Protein AF-A0A503D8H3-F1 (afdb_monomer)

Radius of gyration: 23.03 Å; Cα contacts (8 Å, |Δi|>4): 266; chains: 1; bounding box: 59×58×87 Å

Structure (mmCIF, N/CA/C/O backbone):
data_AF-A0A503D8H3-F1
#
_entry.id   AF-A0A503D8H3-F1
#
loop_
_atom_site.group_PDB
_atom_site.id
_atom_site.type_symbol
_atom_site.label_atom_id
_atom_site.label_alt_id
_atom_site.label_comp_id
_atom_site.label_asym_id
_atom_site.label_entity_id
_atom_site.label_seq_id
_atom_site.pdbx_PDB_ins_code
_atom_site.Cartn_x
_atom_site.Cartn_y
_atom_site.Cartn_z
_atom_site.occupancy
_atom_site.B_iso_or_equiv
_atom_site.auth_seq_id
_atom_site.auth_comp_id
_atom_site.auth_asym_id
_atom_site.auth_atom_id
_atom_site.pdbx_PDB_model_num
ATOM 1 N N . MET A 1 1 ? 38.811 -20.917 -62.966 1.00 45.62 1 MET A N 1
ATOM 2 C CA . MET A 1 1 ? 39.427 -22.238 -62.711 1.00 45.62 1 MET A CA 1
ATOM 3 C C . MET A 1 1 ? 39.862 -22.269 -61.256 1.00 45.62 1 MET A C 1
ATOM 5 O O . MET A 1 1 ? 40.482 -21.302 -60.839 1.00 45.62 1 MET A O 1
ATOM 9 N N . GLY A 1 2 ? 39.497 -23.309 -60.499 1.00 43.66 2 GLY A N 1
ATOM 10 C CA . GLY A 1 2 ? 39.845 -23.454 -59.078 1.00 43.66 2 GLY A CA 1
ATOM 11 C C . GLY A 1 2 ? 38.640 -23.761 -58.189 1.00 43.66 2 GLY A C 1
ATOM 12 O O . GLY A 1 2 ? 38.141 -22.892 -57.489 1.00 43.66 2 GLY A O 1
ATOM 13 N N . THR A 1 3 ? 38.158 -24.997 -58.281 1.00 43.16 3 THR A N 1
ATOM 14 C CA . THR A 1 3 ? 37.140 -25.643 -57.443 1.00 43.16 3 THR A CA 1
ATOM 15 C C . THR A 1 3 ? 37.747 -26.198 -56.150 1.00 43.16 3 THR A C 1
ATOM 17 O O . THR A 1 3 ? 38.821 -26.792 -56.200 1.00 43.16 3 THR A O 1
ATOM 20 N N . GLY A 1 4 ? 37.014 -26.117 -55.038 1.00 34.56 4 GLY A N 1
ATOM 21 C CA . GLY A 1 4 ? 37.260 -26.882 -53.806 1.00 34.56 4 GLY A CA 1
ATOM 22 C C . GLY A 1 4 ? 36.636 -26.171 -52.600 1.00 34.56 4 GLY A C 1
ATOM 23 O O . GLY A 1 4 ? 36.782 -24.966 -52.474 1.00 34.56 4 GLY A O 1
ATOM 24 N N . GLY A 1 5 ? 35.894 -26.799 -51.695 1.00 34.62 5 GLY A N 1
ATOM 25 C CA . GLY A 1 5 ? 35.494 -28.191 -51.557 1.00 34.62 5 GLY A CA 1
ATOM 26 C C . GLY A 1 5 ? 34.378 -28.274 -50.510 1.00 34.62 5 GLY A C 1
ATOM 27 O O . GLY A 1 5 ? 34.278 -27.435 -49.617 1.00 34.62 5 GLY A O 1
ATOM 28 N N . PHE A 1 6 ? 33.516 -29.270 -50.679 1.00 43.06 6 PHE A N 1
ATOM 29 C CA . PHE A 1 6 ? 32.414 -29.615 -49.789 1.00 43.06 6 PHE A CA 1
ATOM 30 C C . PHE A 1 6 ? 32.919 -30.213 -48.468 1.00 43.06 6 PHE A C 1
ATOM 32 O O . PHE A 1 6 ? 33.891 -30.964 -48.460 1.00 43.06 6 PHE A O 1
ATOM 39 N N . GLY A 1 7 ? 32.190 -29.962 -47.379 1.00 33.75 7 GLY A N 1
ATOM 40 C CA . GLY A 1 7 ? 32.317 -30.678 -46.110 1.00 33.75 7 GLY A CA 1
ATOM 41 C C . GLY A 1 7 ? 30.977 -30.673 -45.380 1.00 33.75 7 GLY A C 1
ATOM 42 O O . GLY A 1 7 ? 30.558 -29.642 -44.865 1.00 33.75 7 GLY A O 1
ATOM 43 N N . GLY A 1 8 ? 30.278 -31.809 -45.422 1.00 39.53 8 GLY A N 1
ATOM 44 C CA . GLY A 1 8 ? 28.971 -32.018 -44.805 1.00 39.53 8 GLY A CA 1
ATOM 45 C C . GLY A 1 8 ? 29.033 -32.310 -43.305 1.00 39.53 8 GLY A C 1
ATOM 46 O O . GLY A 1 8 ? 30.083 -32.617 -42.748 1.00 39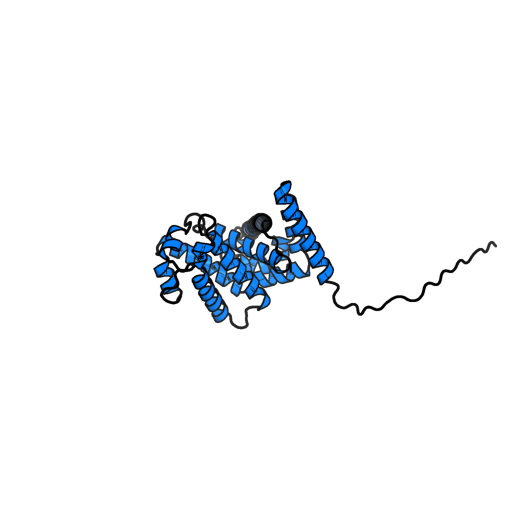.53 8 GLY A O 1
ATOM 47 N N . GLY A 1 9 ? 27.862 -32.253 -42.675 1.00 30.30 9 GLY A N 1
ATOM 48 C CA . GLY A 1 9 ? 27.654 -32.609 -41.276 1.00 30.30 9 GLY A CA 1
ATOM 49 C C . GLY A 1 9 ? 26.169 -32.622 -40.941 1.00 30.30 9 GLY A C 1
ATOM 50 O O . GLY A 1 9 ? 25.635 -31.659 -40.405 1.00 30.30 9 GLY A O 1
ATOM 51 N N . SER A 1 10 ? 25.498 -33.708 -41.314 1.00 39.94 10 SER A N 1
ATOM 52 C CA . SER A 1 10 ? 24.135 -34.055 -40.917 1.00 39.94 10 SER A CA 1
ATOM 53 C C . SER A 1 10 ? 24.072 -34.403 -39.427 1.00 39.94 10 SER A C 1
ATOM 55 O O . SER A 1 10 ? 24.725 -35.349 -38.991 1.00 39.94 10 SER A O 1
ATOM 57 N N . GLY A 1 11 ? 23.233 -33.689 -38.677 1.00 29.31 11 GLY A N 1
ATOM 58 C CA . GLY A 1 11 ? 22.804 -34.044 -37.326 1.00 29.31 11 GLY A CA 1
ATOM 59 C C . GLY A 1 11 ? 21.302 -33.814 -37.211 1.00 29.31 11 GLY A C 1
ATOM 60 O O . GLY A 1 11 ? 20.860 -32.704 -36.937 1.00 29.31 11 GLY A O 1
ATOM 61 N N . SER A 1 12 ? 20.533 -34.859 -37.505 1.00 37.16 12 SER A N 1
ATOM 62 C CA . SER A 1 12 ? 19.089 -34.933 -37.287 1.00 37.16 12 SER A CA 1
ATOM 63 C C . SER A 1 12 ? 18.817 -35.697 -35.991 1.00 37.16 12 SER A C 1
ATOM 65 O O . SER A 1 12 ? 19.572 -36.609 -35.656 1.00 37.16 12 SER A O 1
ATOM 67 N N . LEU A 1 13 ? 17.682 -35.360 -35.371 1.00 35.81 13 LEU A N 1
ATOM 68 C CA . LEU A 1 13 ? 16.984 -35.998 -34.246 1.00 35.81 13 LEU A CA 1
ATOM 69 C C . LEU A 1 13 ? 17.351 -35.505 -32.839 1.00 35.81 13 LEU A C 1
ATOM 71 O O . LEU A 1 13 ? 18.387 -35.841 -32.274 1.00 35.81 13 LEU A O 1
ATOM 75 N N . GLY A 1 14 ? 16.393 -34.799 -32.229 1.00 29.12 14 GLY A N 1
ATOM 76 C CA . GLY A 1 14 ? 16.328 -34.621 -30.781 1.00 29.12 14 GLY A CA 1
ATOM 77 C C . GLY A 1 14 ? 15.253 -33.633 -30.326 1.00 29.12 14 GLY A C 1
ATOM 78 O O . GLY A 1 14 ? 15.524 -32.444 -30.270 1.00 29.12 14 GLY A O 1
ATOM 79 N N . GLY A 1 15 ? 14.077 -34.152 -29.946 1.00 30.53 15 GLY A N 1
ATOM 80 C CA . G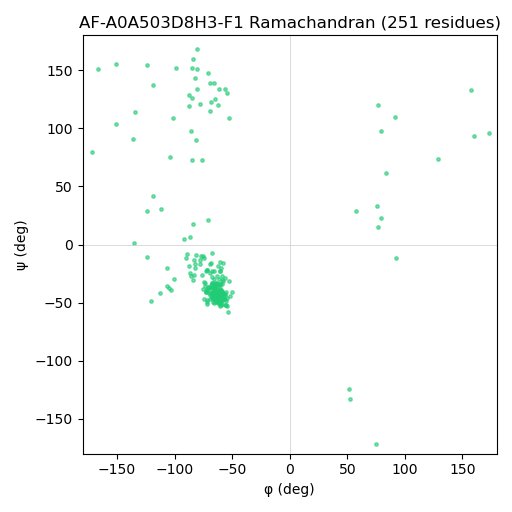LY A 1 15 ? 13.101 -33.501 -29.051 1.00 30.53 15 GLY A CA 1
ATOM 81 C C . GLY A 1 15 ? 12.260 -32.394 -29.699 1.00 30.53 15 GLY A C 1
ATOM 82 O O . GLY A 1 15 ? 12.779 -31.422 -30.218 1.00 30.53 15 GLY A O 1
ATOM 83 N N . GLY A 1 16 ? 10.933 -32.469 -29.751 1.00 34.25 16 GLY A N 1
ATOM 84 C CA . GLY A 1 16 ? 10.071 -32.745 -28.608 1.00 34.25 16 GLY A CA 1
ATOM 85 C C . GLY A 1 16 ? 9.908 -31.458 -27.802 1.00 34.25 16 GLY A C 1
ATOM 86 O O . GLY A 1 16 ? 10.775 -31.119 -27.008 1.00 34.25 16 GLY A O 1
ATOM 87 N N . GLY A 1 17 ? 8.810 -30.735 -28.018 1.00 30.50 17 GLY A N 1
ATOM 88 C CA . GLY A 1 17 ? 8.489 -29.566 -27.208 1.00 30.50 17 GLY A CA 1
ATOM 89 C C . GLY A 1 17 ? 7.506 -28.633 -27.887 1.00 30.50 17 GLY A C 1
ATOM 90 O O . GLY A 1 17 ? 7.897 -27.743 -28.634 1.00 30.50 17 GLY A O 1
ATOM 91 N N . ALA A 1 18 ? 6.222 -28.829 -27.597 1.00 38.06 18 ALA A N 1
ATOM 92 C CA . ALA A 1 18 ? 5.204 -27.813 -27.794 1.00 38.06 18 ALA A CA 1
ATOM 93 C C . ALA A 1 18 ? 5.649 -26.521 -27.084 1.00 38.06 18 ALA A C 1
ATOM 95 O O . ALA A 1 18 ? 5.699 -26.462 -25.858 1.00 38.06 18 ALA A O 1
ATOM 96 N N . GLY A 1 19 ? 6.015 -25.500 -27.856 1.00 31.25 19 GLY A N 1
ATOM 97 C CA . GLY A 1 19 ? 6.379 -24.179 -27.354 1.00 31.25 19 GLY A CA 1
ATOM 98 C C . GLY A 1 19 ? 5.142 -23.387 -26.950 1.00 31.25 19 GLY A C 1
ATOM 99 O O . GLY A 1 19 ? 4.753 -22.448 -27.634 1.00 31.25 19 GLY A O 1
ATOM 100 N N . SER A 1 20 ? 4.533 -23.776 -25.836 1.00 42.78 20 SER A N 1
ATOM 101 C CA . SER A 1 20 ? 3.688 -22.912 -25.017 1.00 42.78 20 SER A CA 1
ATOM 102 C C . SER A 1 20 ? 4.346 -22.820 -23.637 1.00 42.78 20 SER A C 1
ATOM 104 O O . SER A 1 20 ? 4.825 -23.828 -23.129 1.00 42.78 20 SER A O 1
ATOM 106 N N . ALA A 1 21 ? 4.385 -21.617 -23.055 1.00 39.41 21 ALA A N 1
ATOM 107 C CA . ALA A 1 21 ? 4.960 -21.270 -21.742 1.00 39.41 21 ALA A CA 1
ATOM 108 C C . ALA A 1 21 ? 6.485 -20.990 -21.661 1.00 39.41 21 ALA A C 1
ATOM 110 O O . ALA A 1 21 ? 7.218 -21.607 -20.895 1.00 39.41 21 ALA A O 1
ATOM 111 N N . GLY A 1 22 ? 6.966 -19.957 -22.368 1.00 33.47 22 GLY A N 1
ATOM 112 C CA . GLY A 1 22 ? 8.306 -19.371 -22.153 1.00 33.47 22 GLY A CA 1
ATOM 113 C C . GLY A 1 22 ? 8.378 -18.230 -21.119 1.00 33.47 22 GLY A C 1
ATOM 114 O O . GLY A 1 22 ? 9.469 -17.801 -20.759 1.00 33.47 22 GLY A O 1
ATOM 115 N N . SER A 1 23 ? 7.243 -17.727 -20.619 1.00 45.12 23 SER A N 1
ATOM 116 C CA . SER A 1 23 ? 7.215 -16.530 -19.754 1.00 45.12 23 SER A CA 1
ATOM 117 C C . SER A 1 23 ? 7.507 -16.809 -18.274 1.00 45.12 23 SER A C 1
ATOM 119 O O . SER A 1 23 ? 7.973 -15.919 -17.568 1.00 45.12 23 SER A O 1
ATOM 121 N N . GLY A 1 24 ? 7.236 -18.023 -17.783 1.00 45.53 24 GLY A N 1
ATOM 122 C CA . GLY A 1 24 ? 7.437 -18.357 -16.367 1.00 45.53 24 GLY A CA 1
ATOM 123 C C . GLY A 1 24 ? 8.914 -18.509 -15.995 1.00 45.53 24 GLY A C 1
ATOM 124 O O . GLY A 1 24 ? 9.327 -18.133 -14.903 1.00 45.53 24 GLY A O 1
ATOM 125 N N . GLY A 1 25 ? 9.736 -19.003 -16.927 1.00 54.47 25 GLY A N 1
ATOM 126 C CA . GLY A 1 25 ? 11.158 -19.256 -16.686 1.00 54.47 25 GLY A CA 1
ATOM 127 C C . GLY A 1 25 ? 12.002 -17.988 -16.543 1.00 54.47 25 GLY A C 1
ATOM 128 O O . GLY A 1 25 ? 12.921 -17.969 -15.727 1.00 54.47 25 GLY A O 1
ATOM 129 N N . SER A 1 26 ? 11.707 -16.921 -17.296 1.00 64.31 26 SER A N 1
ATOM 130 C CA . SER A 1 26 ? 12.439 -15.651 -17.165 1.00 64.31 26 SER A CA 1
ATOM 131 C C . SER A 1 26 ? 12.066 -14.919 -15.877 1.00 64.31 26 SER A C 1
ATOM 133 O O . SER A 1 26 ? 12.947 -14.423 -15.181 1.00 64.31 26 SER A O 1
ATOM 135 N N . LEU A 1 27 ? 10.778 -14.929 -15.525 1.00 65.00 27 LEU A N 1
ATOM 136 C CA . LEU A 1 27 ? 10.249 -14.277 -14.332 1.00 65.00 27 LEU A CA 1
ATOM 137 C C . LEU A 1 27 ? 10.757 -14.940 -13.048 1.00 65.00 27 LEU A C 1
ATOM 139 O O . LEU A 1 27 ? 11.308 -14.270 -12.178 1.00 65.00 27 LEU A O 1
ATOM 143 N N . LEU A 1 28 ? 10.656 -16.270 -12.960 1.00 68.06 28 LEU A N 1
ATOM 144 C CA . LEU A 1 28 ? 11.160 -17.028 -11.813 1.00 68.06 28 LEU A CA 1
ATOM 145 C C . LEU A 1 28 ? 12.674 -16.874 -11.640 1.00 68.06 28 LEU A C 1
ATOM 147 O O . LEU A 1 28 ? 13.153 -16.814 -10.508 1.00 68.06 28 LEU A O 1
ATOM 151 N N . ARG A 1 29 ? 13.437 -16.759 -12.736 1.00 70.19 29 ARG A N 1
ATOM 152 C CA . ARG A 1 29 ? 14.879 -16.474 -12.670 1.00 70.19 29 ARG A CA 1
ATOM 153 C C . ARG A 1 29 ? 15.157 -15.072 -12.141 1.00 70.19 29 ARG A C 1
ATOM 155 O O . ARG A 1 29 ? 16.000 -14.934 -11.262 1.00 70.19 29 ARG A O 1
ATOM 162 N N . ALA A 1 30 ? 14.447 -14.058 -12.631 1.00 70.75 30 ALA A N 1
ATOM 163 C CA . ALA A 1 30 ? 14.634 -12.682 -12.181 1.00 70.75 30 ALA A CA 1
ATOM 164 C C . ALA A 1 30 ? 14.253 -12.506 -10.698 1.00 70.75 30 ALA A C 1
ATOM 166 O O . ALA A 1 30 ? 14.961 -11.849 -9.940 1.00 70.75 30 ALA A O 1
ATOM 167 N N . ILE A 1 31 ? 13.191 -13.181 -10.258 1.00 72.19 31 ILE A N 1
ATOM 168 C CA . ILE A 1 31 ? 12.759 -13.220 -8.857 1.00 72.19 31 ILE A CA 1
ATOM 169 C C . ILE A 1 31 ? 13.763 -13.973 -7.973 1.00 72.19 31 ILE A C 1
ATOM 171 O O . ILE A 1 31 ? 14.115 -13.492 -6.897 1.00 72.19 31 ILE A O 1
ATOM 175 N N . THR A 1 32 ? 14.260 -15.132 -8.417 1.00 75.56 32 THR A N 1
ATOM 176 C CA . THR A 1 32 ? 15.313 -15.868 -7.691 1.00 75.56 32 THR A CA 1
ATOM 177 C C . THR A 1 32 ? 16.559 -14.999 -7.529 1.00 75.56 32 THR A C 1
ATOM 179 O O . THR A 1 32 ? 17.104 -14.890 -6.435 1.00 75.56 32 THR A O 1
ATOM 182 N N . TYR A 1 33 ? 16.948 -14.293 -8.588 1.00 79.25 33 TYR A N 1
ATOM 183 C CA . TYR A 1 33 ? 18.073 -13.367 -8.557 1.00 79.25 33 TYR A CA 1
ATOM 184 C C . TYR A 1 33 ? 17.845 -12.184 -7.599 1.00 79.25 33 TYR A C 1
ATOM 186 O O . TYR A 1 33 ? 18.746 -11.840 -6.834 1.00 79.25 33 TYR A O 1
ATOM 194 N N . LEU A 1 34 ? 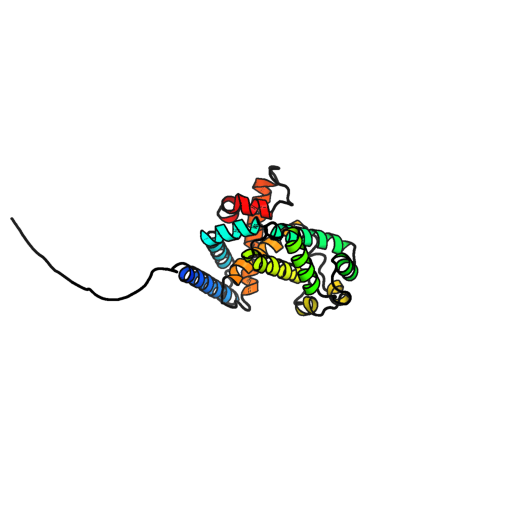16.639 -11.602 -7.554 1.00 76.94 34 LEU A N 1
ATOM 195 C CA . LEU A 1 34 ? 16.296 -10.595 -6.544 1.00 76.94 34 LEU A CA 1
ATOM 196 C C . LEU A 1 34 ? 16.413 -11.131 -5.120 1.00 76.94 34 LEU A C 1
ATOM 198 O O . LEU A 1 34 ? 16.916 -10.425 -4.249 1.00 76.94 34 LEU A O 1
ATOM 202 N N . ARG A 1 35 ? 15.940 -12.357 -4.871 1.00 76.81 35 ARG A N 1
ATOM 203 C CA . ARG A 1 35 ? 16.053 -13.000 -3.558 1.00 76.81 35 ARG A CA 1
ATOM 204 C C . ARG A 1 35 ? 17.511 -13.154 -3.162 1.00 76.81 35 ARG A C 1
ATOM 206 O O . ARG A 1 35 ? 17.859 -12.844 -2.027 1.00 76.81 35 ARG A O 1
ATOM 213 N N . ASP A 1 36 ? 18.355 -13.594 -4.086 1.00 78.94 36 ASP A N 1
ATOM 214 C CA . ASP A 1 36 ? 19.783 -13.746 -3.831 1.00 78.94 36 ASP A CA 1
ATOM 215 C C . ASP A 1 36 ? 20.426 -12.391 -3.523 1.00 78.94 36 ASP A C 1
ATOM 217 O O . ASP A 1 36 ? 21.147 -12.275 -2.534 1.00 78.94 36 ASP A O 1
ATOM 221 N N . ILE A 1 37 ? 20.093 -11.333 -4.274 1.00 77.81 37 ILE A N 1
ATOM 222 C CA . ILE A 1 37 ? 20.536 -9.965 -3.961 1.00 77.81 37 ILE A CA 1
ATOM 223 C C . ILE A 1 37 ? 20.048 -9.531 -2.579 1.00 77.81 37 ILE A C 1
ATOM 225 O O . ILE A 1 37 ? 20.836 -9.033 -1.781 1.00 77.81 37 ILE A O 1
ATOM 229 N N . ALA A 1 38 ? 18.771 -9.729 -2.265 1.00 76.81 38 ALA A N 1
ATOM 230 C CA . ALA A 1 38 ? 18.187 -9.310 -0.998 1.00 76.81 38 ALA A CA 1
ATOM 231 C C . ALA A 1 38 ? 18.741 -10.102 0.203 1.00 76.81 38 ALA A C 1
ATOM 233 O O . ALA A 1 38 ? 18.819 -9.569 1.310 1.00 76.81 38 ALA A O 1
ATOM 234 N N . ARG A 1 39 ? 19.178 -11.349 -0.002 1.00 75.62 39 ARG A N 1
ATOM 235 C CA . ARG A 1 39 ? 19.909 -12.143 0.997 1.00 75.62 39 ARG A CA 1
ATOM 236 C C . ARG A 1 39 ? 21.342 -11.664 1.153 1.00 75.62 39 ARG A C 1
ATOM 238 O O . ARG A 1 39 ? 21.769 -11.406 2.273 1.00 75.62 39 ARG A O 1
ATOM 245 N N . MET A 1 40 ? 22.055 -11.451 0.048 1.00 68.75 40 MET A N 1
ATOM 246 C CA . MET A 1 40 ? 23.399 -10.866 0.076 1.00 68.75 40 MET A CA 1
ATOM 247 C C . MET A 1 40 ? 23.396 -9.489 0.747 1.00 68.75 40 MET A C 1
ATOM 249 O O . MET A 1 40 ? 24.339 -9.146 1.444 1.00 68.75 40 MET A O 1
ATOM 253 N N . LEU A 1 41 ? 22.308 -8.726 0.638 1.00 70.75 41 LEU A N 1
ATOM 254 C CA . LEU A 1 41 ? 22.166 -7.436 1.308 1.00 70.75 41 LEU A CA 1
ATOM 255 C C . LEU A 1 41 ? 22.168 -7.498 2.825 1.00 70.75 41 LEU A C 1
ATOM 257 O O . LEU A 1 41 ? 22.668 -6.573 3.462 1.00 70.75 41 LEU A O 1
ATOM 261 N N . THR A 1 42 ? 21.626 -8.574 3.392 1.00 67.06 42 THR A N 1
ATOM 262 C CA . THR A 1 42 ? 21.695 -8.801 4.839 1.00 67.06 42 THR A CA 1
ATOM 263 C C . THR A 1 42 ? 23.119 -9.109 5.312 1.00 67.06 42 THR A C 1
ATOM 265 O O . THR A 1 42 ? 23.388 -8.977 6.501 1.00 67.06 42 THR A O 1
ATOM 268 N N . ALA A 1 43 ? 24.029 -9.450 4.388 1.00 60.47 43 ALA A N 1
ATOM 269 C CA . ALA A 1 43 ? 25.436 -9.727 4.659 1.00 60.47 43 ALA A CA 1
ATOM 270 C C . ALA A 1 43 ? 26.393 -8.571 4.274 1.00 60.47 43 ALA A C 1
ATOM 272 O O . ALA A 1 43 ? 27.304 -8.302 5.046 1.00 60.47 43 ALA A O 1
ATOM 273 N N . ASP A 1 44 ? 26.175 -7.868 3.145 1.00 57.34 44 ASP A N 1
ATOM 274 C CA . ASP A 1 44 ? 27.169 -6.960 2.517 1.00 57.34 44 ASP A CA 1
ATOM 275 C C . ASP A 1 44 ? 26.647 -5.574 2.027 1.00 57.34 44 ASP A C 1
ATOM 277 O O . ASP A 1 44 ? 27.419 -4.763 1.522 1.00 57.34 44 ASP A O 1
ATOM 281 N N . GLY A 1 45 ? 25.363 -5.221 2.200 1.00 61.03 45 GLY A N 1
ATOM 282 C CA . GLY A 1 45 ? 24.945 -3.799 2.258 1.00 61.03 45 GLY A CA 1
ATOM 283 C C . GLY A 1 45 ? 24.841 -2.909 0.988 1.00 61.03 45 GLY A C 1
ATOM 284 O O . GLY A 1 45 ? 25.003 -1.700 1.113 1.00 61.03 45 GLY A O 1
ATOM 285 N N . ASP A 1 46 ? 24.485 -3.396 -0.208 1.00 77.75 46 ASP A N 1
ATOM 286 C CA . ASP A 1 46 ? 24.188 -2.558 -1.410 1.00 77.75 46 ASP A CA 1
ATOM 287 C C . ASP A 1 46 ? 22.679 -2.383 -1.778 1.00 77.75 46 ASP A C 1
ATOM 289 O O . ASP A 1 46 ? 22.148 -2.986 -2.722 1.00 77.75 46 ASP A O 1
ATOM 293 N N . GLN A 1 47 ? 21.946 -1.552 -1.026 1.00 84.62 47 GLN A N 1
ATOM 294 C CA . GLN A 1 47 ? 20.509 -1.280 -1.258 1.00 84.62 47 GLN A CA 1
ATOM 295 C C . GLN A 1 47 ? 20.216 -0.606 -2.615 1.00 84.62 47 GLN A C 1
ATOM 297 O O . GLN A 1 47 ? 19.133 -0.772 -3.190 1.00 84.62 47 GLN A O 1
ATOM 302 N N . ALA A 1 48 ? 21.185 0.133 -3.162 1.00 85.75 48 ALA A N 1
ATOM 303 C CA . ALA A 1 48 ? 21.040 0.814 -4.444 1.00 85.75 48 ALA A CA 1
ATOM 304 C C . ALA A 1 48 ? 20.959 -0.186 -5.605 1.00 85.75 48 ALA A C 1
ATOM 306 O O . ALA A 1 48 ? 20.195 0.020 -6.553 1.00 85.75 48 ALA A O 1
ATOM 307 N N . ARG A 1 49 ? 21.707 -1.296 -5.537 1.00 86.50 49 ARG A N 1
ATOM 308 C CA . ARG A 1 49 ? 21.575 -2.393 -6.503 1.00 86.50 49 ARG A CA 1
ATOM 309 C C . ARG A 1 49 ? 20.183 -3.015 -6.468 1.00 86.50 49 ARG A C 1
ATOM 311 O O . ARG A 1 49 ? 19.551 -3.067 -7.517 1.00 86.50 49 ARG A O 1
ATOM 318 N N . LEU A 1 50 ? 19.668 -3.401 -5.299 1.00 86.75 50 LEU A N 1
ATOM 319 C CA . LEU A 1 50 ? 18.319 -3.982 -5.198 1.00 86.75 50 LEU A CA 1
ATOM 320 C C . LEU A 1 50 ? 17.239 -3.036 -5.739 1.00 86.75 50 LEU A C 1
ATOM 322 O O . LEU A 1 50 ? 16.362 -3.457 -6.488 1.00 86.75 50 LEU A O 1
ATOM 326 N N . THR A 1 51 ? 17.347 -1.743 -5.433 1.00 88.62 51 THR A N 1
ATOM 327 C CA . THR A 1 51 ? 16.427 -0.717 -5.946 1.00 88.62 51 THR A CA 1
ATOM 328 C C . THR A 1 51 ? 16.457 -0.621 -7.476 1.00 88.62 51 THR A C 1
ATOM 330 O O . THR A 1 51 ? 15.410 -0.483 -8.113 1.00 88.62 51 THR A O 1
ATOM 333 N N . ARG A 1 52 ? 17.641 -0.708 -8.101 1.00 88.94 52 ARG A N 1
ATOM 334 C CA . ARG A 1 52 ? 17.774 -0.718 -9.570 1.00 88.94 52 ARG A CA 1
ATOM 335 C C . ARG A 1 52 ? 17.141 -1.959 -10.196 1.00 88.94 52 ARG A C 1
ATOM 337 O O . ARG A 1 52 ? 16.462 -1.834 -11.209 1.00 88.94 52 ARG A O 1
ATOM 344 N N . GLU A 1 53 ? 17.324 -3.118 -9.579 1.00 88.06 53 GLU A N 1
ATOM 345 C CA . GLU A 1 53 ? 16.808 -4.394 -10.086 1.00 88.06 53 GLU A CA 1
ATOM 346 C C . GLU A 1 53 ? 15.279 -4.475 -9.966 1.00 88.06 53 GLU A C 1
ATOM 348 O O . GLU A 1 53 ? 14.599 -4.842 -10.923 1.00 88.06 53 GLU A O 1
ATOM 353 N N . ILE A 1 54 ? 14.704 -4.020 -8.845 1.00 88.69 54 ILE A N 1
ATOM 354 C CA . ILE A 1 54 ? 13.243 -3.905 -8.706 1.00 88.69 54 ILE A CA 1
ATOM 355 C C . ILE A 1 54 ? 12.678 -2.920 -9.741 1.00 88.69 54 ILE A C 1
ATOM 357 O O . ILE A 1 54 ? 11.676 -3.219 -10.388 1.00 88.69 54 ILE A O 1
ATOM 361 N N . ASN A 1 55 ? 13.329 -1.773 -9.966 1.00 87.81 55 ASN A N 1
ATOM 362 C CA . ASN A 1 55 ? 12.920 -0.848 -11.028 1.00 87.81 55 ASN A CA 1
ATOM 363 C C . ASN A 1 55 ? 12.974 -1.484 -12.423 1.00 87.81 55 ASN A C 1
ATOM 365 O O . ASN A 1 55 ? 12.098 -1.214 -13.242 1.00 87.81 55 ASN A O 1
ATOM 369 N N . ALA A 1 56 ? 13.986 -2.307 -12.712 1.00 86.50 56 ALA A N 1
ATOM 370 C CA . ALA A 1 56 ? 14.092 -3.007 -13.988 1.00 86.50 56 ALA A CA 1
ATOM 371 C C . ALA A 1 56 ? 12.925 -3.986 -14.182 1.00 86.50 56 ALA A C 1
ATOM 373 O O . ALA A 1 56 ? 12.288 -3.964 -15.235 1.00 86.50 56 ALA A O 1
ATOM 374 N N . LEU A 1 57 ? 12.570 -4.749 -13.144 1.00 85.81 57 LEU A N 1
ATOM 375 C CA . LEU A 1 57 ? 11.401 -5.630 -13.167 1.00 85.81 57 LEU A CA 1
ATOM 376 C C . LEU A 1 57 ? 10.099 -4.876 -13.428 1.00 85.81 57 LEU A C 1
ATOM 378 O O . LEU A 1 57 ? 9.299 -5.309 -14.254 1.00 85.81 57 LEU A O 1
ATOM 382 N N . LEU A 1 58 ? 9.882 -3.735 -12.766 1.00 87.62 58 LEU A N 1
ATOM 383 C CA . LEU A 1 58 ? 8.686 -2.900 -12.967 1.00 87.62 58 LEU A CA 1
ATOM 384 C C . LEU A 1 58 ? 8.536 -2.400 -14.414 1.00 87.62 58 LEU A C 1
ATOM 386 O O . LEU A 1 58 ? 7.436 -2.043 -14.833 1.00 87.62 58 LEU A O 1
ATOM 390 N N . ARG A 1 59 ? 9.620 -2.393 -15.197 1.00 87.50 59 ARG A N 1
ATOM 391 C CA . ARG A 1 59 ? 9.633 -1.973 -16.607 1.00 87.50 59 ARG A CA 1
ATOM 392 C C . ARG A 1 59 ? 9.373 -3.121 -17.581 1.00 87.50 59 ARG A C 1
ATOM 394 O O . ARG A 1 59 ? 9.146 -2.860 -18.763 1.00 87.50 59 ARG A O 1
ATOM 401 N N . GLU A 1 60 ? 9.394 -4.374 -17.128 1.00 86.19 60 GLU A N 1
ATOM 402 C CA . GLU A 1 60 ? 9.094 -5.525 -17.979 1.00 86.19 60 GLU A CA 1
ATOM 403 C C . GLU A 1 60 ? 7.664 -5.435 -18.512 1.00 86.19 60 GLU A C 1
ATOM 405 O O . GLU A 1 60 ? 6.729 -5.177 -17.762 1.00 86.19 60 GLU A O 1
ATOM 410 N N . ARG A 1 61 ? 7.469 -5.670 -19.815 1.00 80.06 61 ARG A N 1
ATOM 411 C CA . ARG A 1 61 ? 6.198 -5.390 -20.509 1.00 80.06 61 ARG A CA 1
ATOM 412 C C . ARG A 1 61 ? 4.968 -5.996 -19.821 1.00 80.06 61 ARG A C 1
ATOM 414 O O . ARG A 1 61 ? 3.952 -5.317 -19.705 1.00 80.06 61 ARG A O 1
ATOM 421 N N . GLY A 1 62 ? 5.057 -7.255 -19.385 1.00 81.06 62 GLY A N 1
ATOM 422 C CA . GLY A 1 62 ? 3.962 -7.935 -18.686 1.00 81.06 62 GLY A CA 1
ATOM 423 C C . GLY A 1 62 ? 3.664 -7.303 -17.326 1.00 81.06 62 GLY A C 1
ATOM 424 O O . GLY A 1 62 ? 2.513 -6.981 -17.036 1.00 81.06 62 GLY A O 1
ATOM 425 N N . ARG A 1 63 ? 4.710 -7.038 -16.535 1.00 85.44 63 ARG A N 1
ATOM 426 C CA . ARG A 1 63 ? 4.586 -6.431 -15.206 1.00 85.44 63 ARG A CA 1
ATOM 427 C C . ARG A 1 63 ? 4.118 -4.982 -15.278 1.00 85.44 63 ARG A C 1
ATOM 429 O O . ARG A 1 63 ? 3.250 -4.590 -14.512 1.00 85.44 63 ARG A O 1
ATOM 436 N N . ALA A 1 64 ? 4.636 -4.201 -16.219 1.00 88.56 64 ALA A N 1
ATOM 437 C CA . ALA A 1 64 ? 4.225 -2.820 -16.430 1.00 88.56 64 ALA A CA 1
ATOM 438 C C . ALA A 1 64 ? 2.729 -2.724 -16.766 1.00 88.56 64 ALA A C 1
ATOM 440 O O . ALA A 1 64 ? 2.041 -1.863 -16.228 1.00 88.56 64 ALA A O 1
ATOM 441 N N . GLY A 1 65 ? 2.215 -3.628 -17.612 1.00 89.50 65 GLY A N 1
ATOM 442 C CA . GLY A 1 65 ? 0.784 -3.709 -17.917 1.00 89.50 65 GLY A CA 1
ATOM 443 C C . GLY A 1 65 ? -0.060 -4.081 -16.696 1.00 89.50 65 GLY A C 1
ATOM 444 O O . GLY A 1 65 ? -1.048 -3.409 -16.417 1.00 89.50 65 GLY A O 1
ATOM 445 N N . PHE A 1 66 ? 0.364 -5.099 -15.940 1.00 89.62 66 PHE A N 1
ATOM 446 C CA . PHE A 1 66 ? -0.303 -5.511 -14.702 1.00 89.62 66 PHE A CA 1
ATOM 447 C C . PHE A 1 66 ? -0.336 -4.386 -13.661 1.00 89.62 66 PHE A C 1
ATOM 449 O O . PHE A 1 66 ? -1.400 -4.025 -13.178 1.00 89.62 66 PHE A O 1
ATOM 456 N N . MET A 1 67 ? 0.811 -3.776 -13.361 1.00 92.38 67 MET A N 1
ATOM 457 C CA . MET A 1 67 ? 0.907 -2.701 -12.372 1.00 92.38 67 MET A CA 1
ATOM 458 C C . MET A 1 67 ? 0.122 -1.455 -12.797 1.00 92.38 67 MET A C 1
ATOM 460 O O . MET A 1 67 ? -0.481 -0.799 -11.953 1.00 92.38 67 MET A O 1
ATOM 464 N N . ALA A 1 68 ? 0.109 -1.122 -14.094 1.00 93.31 68 ALA A N 1
ATOM 465 C CA . ALA A 1 68 ? -0.717 -0.034 -14.607 1.00 93.31 68 ALA A CA 1
ATOM 466 C C . ALA A 1 68 ? -2.213 -0.313 -14.398 1.00 93.31 68 ALA A C 1
ATOM 468 O O . ALA A 1 68 ? -2.919 0.578 -13.932 1.00 93.31 68 ALA A O 1
ATOM 469 N N . GLY A 1 69 ? -2.667 -1.539 -14.686 1.00 92.81 69 GLY A N 1
ATOM 470 C CA . GLY A 1 69 ? -4.041 -1.978 -14.426 1.00 92.81 69 GLY A CA 1
ATOM 471 C C . GLY A 1 69 ? -4.390 -1.945 -12.939 1.00 92.81 69 GLY A C 1
ATOM 472 O O . GLY A 1 69 ? -5.399 -1.359 -12.568 1.00 92.81 69 GLY A O 1
ATOM 473 N N . LEU A 1 70 ? -3.509 -2.465 -12.083 1.00 93.88 70 LEU A N 1
ATOM 474 C CA . LEU A 1 70 ? -3.686 -2.476 -10.631 1.00 93.88 70 LEU A CA 1
ATOM 475 C C . LEU A 1 70 ? -3.838 -1.062 -10.061 1.00 93.88 70 LEU A C 1
ATOM 477 O O . LEU A 1 70 ? -4.705 -0.820 -9.230 1.00 93.88 70 LEU A O 1
ATOM 481 N N . PHE A 1 71 ? -3.031 -0.102 -10.519 1.00 94.62 71 PHE A N 1
ATOM 482 C CA . PHE A 1 71 ? -3.143 1.286 -10.065 1.00 94.62 71 PHE A CA 1
ATOM 483 C C . PHE A 1 71 ? -4.373 2.024 -10.609 1.00 94.62 71 PHE A C 1
ATOM 485 O O . PHE A 1 71 ? -4.797 3.007 -10.006 1.00 94.62 71 PHE A O 1
ATOM 492 N N . GLN A 1 72 ? -4.935 1.582 -11.736 1.00 92.94 72 GLN A N 1
ATOM 493 C CA . GLN A 1 72 ? -6.210 2.092 -12.251 1.00 92.94 72 GLN A CA 1
ATOM 494 C C . GLN A 1 72 ? -7.421 1.426 -11.603 1.00 92.94 72 GLN A C 1
ATOM 496 O O . GLN A 1 72 ? -8.532 1.924 -11.774 1.00 92.94 72 GLN A O 1
ATOM 501 N N . ASP A 1 73 ? -7.220 0.322 -10.885 1.00 93.50 73 ASP A N 1
ATOM 502 C CA . ASP A 1 73 ? -8.309 -0.417 -10.274 1.00 93.50 73 ASP A CA 1
ATOM 503 C C . ASP A 1 73 ? -8.987 0.442 -9.190 1.00 93.50 73 ASP A C 1
ATOM 505 O O . ASP A 1 73 ? -8.308 0.948 -8.277 1.00 93.50 73 ASP A O 1
ATOM 509 N N . PRO A 1 74 ? -10.316 0.637 -9.264 1.00 93.19 74 PRO A N 1
ATOM 510 C CA . PRO A 1 74 ? -11.038 1.418 -8.269 1.00 93.19 74 PRO A CA 1
ATOM 511 C C . PRO A 1 74 ? -10.891 0.840 -6.853 1.00 93.19 74 PRO A C 1
ATOM 513 O O . PRO A 1 74 ? -10.869 1.607 -5.890 1.00 93.19 74 PRO A O 1
ATOM 516 N N . PHE A 1 75 ? -10.669 -0.471 -6.712 1.00 94.88 75 PHE A N 1
ATOM 517 C CA . PHE A 1 75 ? -10.409 -1.121 -5.428 1.00 94.88 75 PHE A CA 1
ATOM 518 C C . PHE A 1 75 ? -9.165 -0.561 -4.724 1.00 94.88 75 PHE A C 1
ATOM 520 O O . PHE A 1 75 ? -9.202 -0.262 -3.527 1.00 94.88 75 PHE A O 1
ATOM 527 N N . ALA A 1 76 ? -8.067 -0.355 -5.461 1.00 94.88 76 ALA A N 1
ATOM 528 C CA . ALA A 1 76 ? -6.833 0.196 -4.902 1.00 94.88 76 ALA A CA 1
ATOM 529 C C . ALA A 1 76 ? -7.000 1.649 -4.452 1.00 94.88 76 ALA A C 1
ATOM 531 O O . ALA A 1 76 ? -6.486 2.037 -3.401 1.00 94.88 76 ALA A O 1
ATOM 532 N N . THR A 1 77 ? -7.749 2.437 -5.223 1.00 94.25 77 THR A N 1
ATOM 533 C CA . THR A 1 77 ? -8.036 3.837 -4.888 1.00 94.25 77 THR A CA 1
ATOM 534 C C . THR A 1 77 ? -8.912 3.929 -3.639 1.00 94.25 77 THR A C 1
ATOM 536 O O . THR A 1 77 ? -8.551 4.631 -2.699 1.00 94.25 77 THR A O 1
ATOM 539 N N . THR A 1 78 ? -9.982 3.136 -3.553 1.00 95.62 78 THR A N 1
ATOM 540 C CA . THR A 1 78 ? -10.856 3.102 -2.371 1.00 95.62 78 THR A CA 1
ATOM 541 C C . THR A 1 78 ? -10.120 2.673 -1.108 1.00 95.62 78 THR A C 1
ATOM 543 O O . THR A 1 78 ? -10.317 3.269 -0.050 1.00 95.62 78 THR A O 1
ATOM 546 N N . LEU A 1 79 ? -9.245 1.666 -1.181 1.00 96.31 79 LEU A N 1
ATOM 547 C CA . LEU A 1 79 ? -8.462 1.259 -0.014 1.00 96.31 79 LEU A CA 1
ATOM 548 C C . LEU A 1 79 ? -7.453 2.331 0.418 1.00 96.31 79 LEU A C 1
ATOM 550 O O . LEU A 1 79 ? -7.276 2.544 1.618 1.00 96.31 79 LEU A O 1
ATOM 554 N N . LEU A 1 80 ? -6.840 3.056 -0.521 1.00 96.12 80 LEU A N 1
ATOM 555 C CA . LEU A 1 80 ? -6.007 4.215 -0.190 1.00 96.12 80 LEU A CA 1
ATOM 556 C C . LEU A 1 80 ? -6.819 5.318 0.503 1.00 96.12 80 LEU A C 1
ATOM 558 O O . LEU A 1 80 ? -6.382 5.850 1.526 1.00 96.12 80 LEU A O 1
ATOM 562 N N . ASP A 1 81 ? -7.996 5.648 -0.022 1.00 94.88 81 ASP A N 1
ATOM 563 C CA . ASP A 1 81 ? -8.863 6.669 0.566 1.00 94.88 81 ASP A CA 1
ATOM 564 C C . ASP A 1 81 ? -9.297 6.277 1.982 1.00 94.88 81 ASP A C 1
ATOM 566 O O . ASP A 1 81 ? -9.200 7.092 2.900 1.00 94.88 81 ASP A O 1
ATOM 570 N N . ARG A 1 82 ? -9.623 4.999 2.207 1.00 95.31 82 ARG A N 1
ATOM 571 C CA . ARG A 1 82 ? -9.924 4.457 3.540 1.00 95.31 82 ARG A CA 1
ATOM 572 C C . ARG A 1 82 ? -8.756 4.591 4.515 1.00 95.31 82 ARG A C 1
ATOM 574 O O . ARG A 1 82 ? -8.98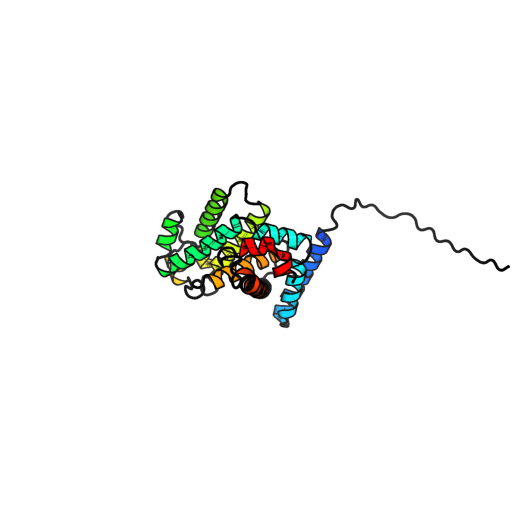8 4.906 5.678 1.00 95.31 82 ARG A O 1
ATOM 581 N N . LEU A 1 83 ? -7.503 4.421 4.077 1.00 94.88 83 LEU A N 1
ATOM 582 C CA . LEU A 1 83 ? -6.334 4.682 4.936 1.00 94.88 83 LEU A CA 1
ATOM 583 C C . LEU A 1 83 ? -6.231 6.161 5.325 1.00 94.88 83 LEU A C 1
ATOM 585 O O . LEU A 1 83 ? -5.924 6.486 6.473 1.00 94.88 83 LEU A O 1
ATOM 589 N N . ILE A 1 84 ? -6.492 7.065 4.380 1.00 94.50 84 ILE A N 1
ATOM 590 C CA . ILE A 1 84 ? -6.453 8.513 4.622 1.00 94.50 84 ILE A CA 1
ATOM 591 C C . ILE A 1 84 ? -7.591 8.932 5.564 1.00 94.50 84 ILE A C 1
ATOM 593 O O . ILE A 1 84 ? -7.382 9.743 6.468 1.00 94.50 84 ILE A O 1
ATOM 597 N N . GLU A 1 85 ? -8.788 8.381 5.387 1.00 94.00 85 GLU A N 1
ATOM 598 C CA . GLU A 1 85 ? -9.928 8.600 6.278 1.00 94.00 85 GLU A CA 1
ATOM 599 C C . GLU A 1 85 ? -9.671 8.043 7.675 1.00 94.00 85 GLU A C 1
ATOM 601 O O . GLU A 1 85 ? -9.878 8.751 8.665 1.00 94.00 85 GLU A O 1
ATOM 606 N N . LEU A 1 86 ? -9.137 6.823 7.762 1.00 93.56 86 LEU A N 1
ATOM 607 C CA . LEU A 1 86 ? -8.741 6.208 9.021 1.00 93.56 86 LEU A CA 1
ATOM 608 C C . LEU A 1 86 ? -7.726 7.077 9.762 1.00 93.56 86 LEU A C 1
ATOM 610 O O . LEU A 1 86 ? -7.853 7.275 10.968 1.00 93.56 86 LEU A O 1
ATOM 614 N N . SER A 1 87 ? -6.746 7.636 9.050 1.00 92.25 87 SER A N 1
ATOM 615 C CA . SER A 1 87 ? -5.742 8.520 9.644 1.00 92.25 87 SER A CA 1
ATOM 616 C C . SER A 1 87 ? -6.382 9.731 10.305 1.00 92.25 87 SER A C 1
ATOM 618 O O . SER A 1 87 ? -6.056 10.043 11.450 1.00 92.25 87 SER A O 1
ATOM 620 N N . ARG A 1 88 ? -7.359 10.359 9.641 1.00 92.12 88 ARG A N 1
ATOM 621 C CA . ARG A 1 88 ? -8.125 11.473 10.216 1.00 92.12 88 ARG A CA 1
ATOM 622 C C . ARG A 1 88 ? -8.935 11.028 11.431 1.00 92.12 88 ARG A C 1
ATOM 624 O O . ARG A 1 88 ? -8.931 11.725 12.445 1.00 92.12 88 ARG A O 1
ATOM 631 N N . ALA A 1 89 ? -9.598 9.875 11.354 1.00 92.12 89 ALA A N 1
ATOM 632 C CA . ALA A 1 89 ? -10.385 9.340 12.460 1.00 92.12 89 ALA A CA 1
ATOM 633 C C . ALA A 1 89 ? -9.510 9.066 13.695 1.00 92.12 89 ALA A C 1
ATOM 635 O O . ALA A 1 89 ? -9.865 9.485 14.794 1.00 92.12 89 ALA A O 1
ATOM 636 N N . MET A 1 90 ? -8.327 8.475 13.513 1.00 90.00 90 MET A N 1
ATOM 637 C CA . MET A 1 90 ? -7.375 8.168 14.590 1.00 90.00 90 MET A CA 1
ATOM 638 C C . MET A 1 90 ? -6.845 9.405 15.336 1.00 90.00 90 MET A C 1
ATOM 640 O O . MET A 1 90 ? -6.356 9.273 16.460 1.00 90.00 90 MET A O 1
ATOM 644 N N . GLN A 1 91 ? -6.957 10.610 14.764 1.00 87.19 91 GLN A N 1
ATOM 645 C CA . GLN A 1 91 ? -6.584 11.846 15.466 1.00 87.19 91 GLN A CA 1
ATOM 646 C C . GLN A 1 91 ? -7.628 12.288 16.500 1.00 87.19 91 GLN A C 1
ATOM 648 O O . GLN A 1 91 ? -7.276 12.955 17.471 1.00 87.19 91 GLN A O 1
ATOM 653 N N . GLY A 1 92 ? -8.900 11.923 16.314 1.00 86.44 92 GLY A N 1
ATOM 654 C CA . GLY A 1 92 ? -10.009 12.402 17.149 1.00 86.44 92 GLY A CA 1
ATOM 655 C C . GLY A 1 92 ? -10.848 11.309 17.807 1.00 86.44 92 GLY A C 1
ATOM 656 O O . GLY A 1 92 ? -11.665 11.612 18.672 1.00 86.44 92 GLY A O 1
ATOM 657 N N . GLN A 1 93 ? -10.667 10.050 17.412 1.00 90.31 93 GLN A N 1
ATOM 658 C CA . GLN A 1 93 ? -11.485 8.927 17.854 1.00 90.31 93 GLN A CA 1
ATOM 659 C C . GLN A 1 93 ? -10.636 7.823 18.481 1.00 90.31 93 GLN A C 1
ATOM 661 O O . GLN A 1 93 ? -9.451 7.662 18.188 1.00 90.31 93 GLN A O 1
ATOM 666 N N . ARG A 1 94 ? -11.275 7.044 19.355 1.00 91.12 94 ARG A N 1
ATOM 667 C CA . ARG A 1 94 ? -10.703 5.811 19.901 1.00 91.12 94 ARG A CA 1
ATOM 668 C C . ARG A 1 94 ? -10.866 4.677 18.898 1.00 91.12 94 ARG A C 1
ATOM 670 O O . ARG A 1 94 ? -11.858 4.646 18.169 1.00 91.12 94 ARG A O 1
ATOM 677 N N . TRP A 1 95 ? -9.952 3.709 18.929 1.00 91.94 95 TRP A N 1
ATOM 678 C CA . TRP A 1 95 ? -9.981 2.556 18.022 1.00 91.94 95 TRP A CA 1
ATOM 679 C C . TRP A 1 95 ? -11.310 1.787 18.080 1.00 91.94 95 TRP A C 1
ATOM 681 O O . TRP A 1 95 ? -11.878 1.465 17.043 1.00 91.94 95 TRP A O 1
ATOM 691 N N . SER A 1 96 ? -11.886 1.590 19.270 1.00 91.69 96 SER A N 1
ATOM 692 C CA . SER A 1 96 ? -13.203 0.951 19.411 1.00 91.69 96 SER A CA 1
ATOM 693 C C . SER A 1 96 ? -14.324 1.695 18.673 1.00 91.69 96 SER A C 1
ATOM 695 O O . SER A 1 96 ? -15.152 1.061 18.029 1.00 91.69 96 SER A O 1
ATOM 697 N N . GLY A 1 97 ? -14.327 3.032 18.705 1.00 92.44 97 GLY A N 1
ATOM 698 C CA . GLY A 1 97 ? -15.317 3.839 17.984 1.00 92.44 97 GLY A CA 1
ATOM 699 C C . GLY A 1 97 ? -15.165 3.745 16.463 1.00 92.44 97 GLY A C 1
ATOM 700 O O . GLY A 1 97 ? -16.162 3.748 15.744 1.00 92.44 97 GLY A O 1
ATOM 701 N N . ILE A 1 98 ? -13.928 3.601 15.981 1.00 92.94 98 ILE A N 1
ATOM 702 C CA . ILE A 1 98 ? -13.625 3.378 14.561 1.00 92.94 98 ILE A CA 1
ATOM 703 C C . ILE A 1 98 ? -14.127 2.005 14.112 1.00 92.94 98 ILE A C 1
ATOM 705 O O . ILE A 1 98 ? -14.756 1.899 13.059 1.00 92.94 98 ILE A O 1
ATOM 709 N N . LEU A 1 99 ? -13.886 0.963 14.911 1.00 93.31 99 LEU A N 1
ATOM 710 C CA . LEU A 1 99 ? -14.370 -0.392 14.638 1.00 93.31 99 LEU A CA 1
ATOM 711 C C . LEU A 1 99 ? -15.901 -0.443 14.560 1.00 93.31 99 LEU A C 1
ATOM 713 O O . LEU A 1 99 ? -16.441 -1.000 13.603 1.00 93.31 99 LEU A O 1
ATOM 717 N N . ASP A 1 100 ? -16.584 0.198 15.512 1.00 91.62 100 ASP A N 1
ATOM 718 C CA . ASP A 1 100 ? -18.047 0.275 15.549 1.00 91.62 100 ASP A CA 1
ATOM 719 C C . ASP A 1 100 ? -18.612 0.973 14.298 1.00 91.62 100 ASP A C 1
ATOM 721 O O . ASP A 1 100 ? -19.538 0.462 13.667 1.00 91.62 100 ASP A O 1
ATOM 725 N N . GLN A 1 101 ? -18.036 2.114 13.894 1.00 92.19 101 GLN A N 1
ATOM 726 C CA . GLN A 1 101 ? -18.454 2.848 12.688 1.00 92.19 101 GLN A CA 1
ATOM 727 C C . GLN A 1 101 ? -18.179 2.075 11.400 1.00 92.19 101 GLN A C 1
ATOM 729 O O . GLN A 1 101 ? -18.948 2.159 10.445 1.00 92.19 101 GLN A O 1
ATOM 734 N N . SER A 1 102 ? -17.090 1.309 11.382 1.00 90.81 102 SER A N 1
ATOM 735 C CA . SER A 1 102 ? -16.698 0.514 10.220 1.00 90.81 102 SER A CA 1
ATOM 736 C C . SER A 1 102 ? -17.541 -0.753 10.075 1.00 90.81 102 SER A C 1
ATOM 738 O O . SER A 1 102 ? -17.466 -1.402 9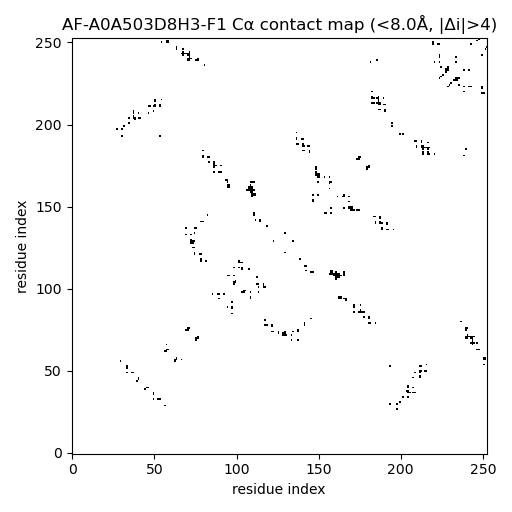.038 1.00 90.81 102 SER A O 1
ATOM 740 N N . GLY A 1 103 ? -18.359 -1.108 11.073 1.00 90.88 103 GLY A N 1
ATOM 741 C CA . GLY A 1 103 ? -19.185 -2.316 11.057 1.00 90.88 103 GLY A CA 1
ATOM 742 C C . GLY A 1 103 ? -18.417 -3.592 11.406 1.00 90.88 103 GLY A C 1
ATOM 743 O O . GLY A 1 103 ? -18.843 -4.683 11.026 1.00 90.88 103 GLY A O 1
ATOM 744 N N . VAL A 1 104 ? -17.290 -3.476 12.116 1.00 91.38 104 VAL A N 1
ATOM 745 C CA . VAL A 1 104 ? -16.566 -4.638 12.644 1.00 91.38 104 VAL A CA 1
ATOM 746 C C . VAL A 1 104 ? -17.391 -5.286 13.757 1.00 91.38 104 VAL A C 1
ATOM 748 O O . VAL A 1 104 ? -18.002 -4.605 14.581 1.00 91.38 104 VAL A O 1
ATOM 751 N N . ALA A 1 105 ? -17.435 -6.621 13.778 1.00 85.69 105 ALA A N 1
ATOM 752 C CA . ALA A 1 105 ? -18.196 -7.365 14.775 1.00 85.69 105 ALA A CA 1
ATOM 753 C C . ALA A 1 105 ? -17.766 -6.994 16.205 1.00 85.69 105 ALA A C 1
ATOM 755 O O . ALA A 1 105 ? -16.574 -6.967 16.527 1.00 85.69 105 ALA A O 1
ATOM 756 N N . LYS A 1 106 ? -18.752 -6.751 17.081 1.00 79.56 106 LYS A N 1
ATOM 757 C CA . LYS A 1 106 ? -18.506 -6.384 18.481 1.00 79.56 106 LYS A CA 1
ATOM 758 C C . LYS A 1 106 ? -17.607 -7.414 19.163 1.00 79.56 106 LYS A C 1
ATOM 760 O O . LYS A 1 106 ? -17.881 -8.610 19.117 1.00 79.56 106 LYS A O 1
ATOM 765 N N . GLY A 1 107 ? -16.560 -6.929 19.825 1.00 75.62 107 GLY A N 1
ATOM 766 C CA . GLY A 1 107 ? -15.564 -7.761 20.503 1.00 75.62 107 GLY A CA 1
ATOM 767 C C . GLY A 1 107 ? -14.346 -8.118 19.648 1.00 75.62 107 GLY A C 1
ATOM 768 O O . GLY A 1 107 ? -13.348 -8.558 20.206 1.00 75.62 107 GLY A O 1
ATOM 769 N N . SER A 1 108 ? -14.371 -7.872 18.333 1.00 76.19 108 SER A N 1
ATOM 770 C CA . SER A 1 108 ? -13.167 -7.958 17.508 1.00 76.19 108 SER A CA 1
ATOM 771 C C . SER A 1 108 ? -12.417 -6.629 17.549 1.00 76.19 108 SER A C 1
ATOM 773 O O . SER A 1 108 ? -12.770 -5.683 16.854 1.00 76.19 108 SER A O 1
ATOM 775 N N . GLY A 1 109 ? -11.397 -6.537 18.405 1.00 80.81 109 GLY A N 1
ATOM 776 C CA . GLY A 1 109 ? -10.553 -5.348 18.551 1.00 80.81 109 GLY A CA 1
ATOM 777 C C . GLY A 1 109 ? -9.359 -5.280 17.593 1.00 80.81 109 GLY A C 1
ATOM 778 O O . GLY A 1 109 ? -8.506 -4.414 17.763 1.00 80.81 109 GLY A O 1
ATOM 779 N N . SER A 1 110 ? -9.249 -6.205 16.634 1.00 87.12 110 SER A N 1
ATOM 780 C CA . SER A 1 110 ? -8.043 -6.408 15.817 1.00 87.12 110 SER A CA 1
ATOM 781 C C . SER A 1 110 ? -7.976 -5.480 14.600 1.00 87.12 110 SER A C 1
ATOM 783 O O . SER A 1 110 ? -8.997 -5.101 14.023 1.00 87.12 110 SER A O 1
ATOM 785 N N . ILE A 1 111 ? -6.754 -5.168 14.160 1.00 88.94 111 ILE A N 1
ATOM 786 C CA . ILE A 1 111 ? -6.513 -4.521 12.860 1.00 88.94 111 ILE A CA 1
ATOM 787 C C . ILE A 1 111 ? -6.908 -5.457 11.720 1.00 88.94 111 ILE A C 1
ATOM 789 O O . ILE A 1 111 ? -7.472 -5.002 10.728 1.00 88.94 111 ILE A O 1
ATOM 793 N N . THR A 1 112 ? -6.672 -6.762 11.869 1.00 89.06 112 THR A N 1
ATOM 794 C CA . THR A 1 112 ? -7.041 -7.754 10.853 1.00 89.06 112 THR A CA 1
ATOM 795 C C . THR A 1 112 ? -8.535 -7.717 10.538 1.00 89.06 112 THR A C 1
ATOM 797 O O . THR A 1 112 ? -8.891 -7.621 9.367 1.00 89.06 112 THR A O 1
ATOM 800 N N . ALA A 1 113 ? -9.400 -7.683 11.556 1.00 90.19 113 ALA A N 1
ATOM 801 C CA . ALA A 1 113 ? -10.844 -7.630 11.338 1.00 90.19 113 ALA A CA 1
ATOM 802 C C . ALA A 1 113 ? -11.315 -6.301 10.736 1.00 90.19 113 ALA A C 1
ATOM 804 O O . ALA A 1 113 ? -12.229 -6.293 9.913 1.00 90.19 113 ALA A O 1
ATOM 805 N N . TYR A 1 114 ? -10.684 -5.180 11.102 1.00 93.69 114 TYR A N 1
ATOM 806 C CA . TYR A 1 114 ? -10.919 -3.912 10.409 1.00 93.69 114 TYR A CA 1
ATOM 807 C C . TYR A 1 114 ? -10.574 -4.027 8.920 1.00 93.69 114 TYR A C 1
ATOM 809 O O . TYR A 1 114 ? -11.365 -3.617 8.072 1.00 93.69 114 TYR A O 1
ATOM 817 N N . CYS A 1 115 ? -9.423 -4.625 8.596 1.00 93.94 115 CYS A N 1
ATOM 818 C CA . CYS A 1 115 ? -9.005 -4.815 7.214 1.00 93.94 115 CYS A CA 1
ATOM 819 C C . CYS A 1 115 ? -9.953 -5.707 6.421 1.00 93.94 115 CYS A C 1
ATOM 821 O O . CYS A 1 115 ? -10.271 -5.355 5.289 1.00 93.94 115 CYS A O 1
ATOM 823 N N . ASP A 1 116 ? -10.408 -6.821 7.000 1.00 93.25 116 ASP A N 1
ATOM 824 C CA . ASP A 1 116 ? -11.385 -7.716 6.367 1.00 93.25 116 ASP A CA 1
ATOM 825 C C . ASP A 1 116 ? -12.640 -6.937 5.967 1.00 93.25 116 ASP A C 1
ATOM 827 O O . ASP A 1 116 ? -13.029 -6.918 4.802 1.00 93.25 116 ASP A O 1
ATOM 831 N N . VAL A 1 117 ? -13.212 -6.192 6.915 1.00 95.06 117 VAL A N 1
ATOM 832 C CA . VAL A 1 117 ? -14.433 -5.420 6.679 1.00 95.06 117 VAL A CA 1
ATOM 833 C C . VAL A 1 117 ? -14.215 -4.295 5.665 1.00 95.06 117 VAL A C 1
ATOM 835 O O . VAL A 1 117 ? -15.071 -4.075 4.809 1.00 95.06 117 VAL A O 1
ATOM 838 N N . ALA A 1 118 ? -13.083 -3.590 5.725 1.00 95.00 118 ALA A N 1
ATOM 839 C CA . ALA A 1 118 ? -12.757 -2.529 4.774 1.00 95.00 118 ALA A CA 1
ATOM 840 C C . ALA A 1 118 ? -12.592 -3.067 3.342 1.00 95.00 118 ALA A C 1
ATOM 842 O O . ALA A 1 118 ? -13.093 -2.454 2.398 1.00 95.00 118 ALA A O 1
ATOM 843 N N . ILE A 1 119 ? -11.933 -4.219 3.188 1.00 94.94 119 ILE A N 1
ATOM 844 C CA . ILE A 1 119 ? -11.773 -4.915 1.907 1.00 94.94 119 ILE A CA 1
ATOM 845 C C . ILE A 1 119 ? -13.135 -5.372 1.382 1.00 94.94 119 ILE A C 1
ATOM 847 O O . ILE A 1 119 ? -13.486 -5.039 0.253 1.00 94.94 119 ILE A O 1
ATOM 851 N N . ASP A 1 120 ? -13.945 -6.038 2.204 1.00 94.62 120 ASP A N 1
ATOM 852 C CA . ASP A 1 120 ? -15.272 -6.520 1.807 1.00 94.62 120 ASP A CA 1
ATOM 853 C C . ASP A 1 120 ? -16.225 -5.380 1.430 1.00 94.62 120 ASP A C 1
ATOM 855 O O . ASP A 1 120 ? -17.099 -5.534 0.575 1.00 94.62 120 ASP A O 1
ATOM 859 N N . GLN A 1 121 ? -16.113 -4.224 2.085 1.00 94.25 121 GLN A N 1
ATOM 860 C CA . GLN A 1 121 ? -16.878 -3.037 1.706 1.00 94.25 121 GLN A CA 1
ATOM 861 C C . GLN A 1 121 ? -16.403 -2.472 0.366 1.00 94.25 121 GLN A C 1
ATOM 863 O O . GLN A 1 121 ? -17.237 -2.242 -0.504 1.00 94.25 121 GLN A O 1
ATOM 868 N N . ALA A 1 122 ? -15.091 -2.325 0.165 1.00 93.94 122 ALA A N 1
ATOM 869 C CA . ALA A 1 122 ? -14.538 -1.842 -1.098 1.00 93.94 122 ALA A CA 1
ATOM 870 C C . ALA A 1 122 ? -14.882 -2.772 -2.279 1.00 93.94 122 ALA A C 1
ATOM 872 O O . ALA A 1 122 ? -15.227 -2.294 -3.357 1.00 93.94 122 ALA A O 1
ATOM 873 N N . LEU A 1 123 ? -14.866 -4.095 -2.078 1.00 93.38 123 LEU A N 1
ATOM 874 C CA . LEU A 1 123 ? -15.293 -5.061 -3.096 1.00 93.38 123 LEU A CA 1
ATOM 875 C C . LEU A 1 123 ? -16.785 -4.934 -3.420 1.00 93.38 123 LEU A C 1
ATOM 877 O O . LEU A 1 123 ? -17.168 -4.965 -4.585 1.00 93.38 123 LEU A O 1
ATOM 881 N N . ARG A 1 124 ? -17.639 -4.745 -2.408 1.00 91.62 124 ARG A N 1
ATOM 882 C CA . ARG A 1 124 ? -19.084 -4.551 -2.619 1.00 91.62 124 ARG A CA 1
ATOM 883 C C . ARG A 1 124 ? -19.423 -3.240 -3.322 1.00 91.62 124 ARG A C 1
ATOM 885 O O . ARG A 1 124 ? -20.400 -3.206 -4.061 1.00 91.62 124 ARG A O 1
ATOM 892 N N . GLU A 1 125 ? -18.655 -2.180 -3.082 1.00 92.81 125 GLU A N 1
ATOM 893 C CA . GLU A 1 125 ? -18.850 -0.874 -3.726 1.00 92.81 125 GLU A CA 1
ATOM 894 C C . GLU A 1 125 ? -18.606 -0.927 -5.238 1.00 92.81 125 GLU A C 1
ATOM 896 O O . GLU A 1 125 ? -19.319 -0.264 -5.990 1.00 92.81 125 GLU A O 1
ATOM 901 N N . HIS A 1 126 ? -17.637 -1.732 -5.683 1.00 89.00 126 HIS A N 1
ATOM 902 C CA . HIS A 1 126 ? -17.202 -1.764 -7.085 1.00 89.00 126 HIS A CA 1
ATOM 903 C C . HIS A 1 126 ? -17.650 -3.008 -7.860 1.00 89.00 126 HIS A C 1
ATOM 905 O O . HIS A 1 126 ? -17.709 -2.959 -9.088 1.00 89.00 126 HIS A O 1
ATOM 911 N N . GLY A 1 127 ? -18.011 -4.098 -7.174 1.00 82.94 127 GLY A N 1
ATOM 912 C CA . GLY A 1 127 ? -18.541 -5.320 -7.785 1.00 82.94 127 GLY A CA 1
ATOM 913 C C . GLY A 1 127 ? -17.653 -5.845 -8.918 1.00 82.94 127 GLY A C 1
ATOM 914 O O . GLY A 1 127 ? -16.452 -6.029 -8.738 1.00 82.94 127 GLY A O 1
ATOM 915 N N . ASP A 1 128 ? -18.246 -6.023 -10.102 1.00 82.69 128 ASP A N 1
ATOM 916 C CA . ASP A 1 128 ? -17.588 -6.561 -11.305 1.00 82.69 128 ASP A CA 1
ATOM 917 C C . ASP A 1 128 ? -16.502 -5.640 -11.904 1.00 82.69 128 ASP A C 1
ATOM 919 O O . ASP A 1 128 ? -15.814 -6.030 -12.848 1.00 82.69 128 ASP A O 1
ATOM 923 N N . ALA A 1 129 ? -16.348 -4.404 -11.408 1.00 86.19 129 ALA A N 1
ATOM 924 C CA . ALA A 1 129 ? -15.313 -3.480 -11.877 1.00 86.19 129 ALA A CA 1
ATOM 925 C C . ALA A 1 129 ? -13.916 -3.786 -11.306 1.00 86.19 129 ALA A C 1
ATOM 927 O O . ALA A 1 129 ? -12.931 -3.233 -11.799 1.00 86.19 129 ALA A O 1
ATOM 928 N N . VAL A 1 130 ? -13.831 -4.636 -10.278 1.00 87.88 130 VAL A N 1
ATOM 929 C CA . VAL A 1 130 ? -12.570 -5.046 -9.649 1.00 87.88 130 VAL A CA 1
ATOM 930 C C . VAL A 1 130 ? -11.999 -6.253 -10.381 1.00 87.88 130 VAL A C 1
ATOM 932 O O . VAL A 1 130 ? -12.673 -7.268 -10.546 1.00 87.88 130 VAL A O 1
ATOM 935 N N . ASP A 1 131 ? -10.733 -6.183 -10.785 1.00 87.94 131 ASP A N 1
ATOM 936 C CA . ASP A 1 131 ? -10.045 -7.360 -11.312 1.00 87.94 131 ASP A CA 1
ATOM 937 C C . ASP A 1 131 ? -9.626 -8.265 -10.147 1.00 87.94 131 ASP A C 1
ATOM 939 O O . ASP A 1 131 ? -8.841 -7.868 -9.280 1.00 87.94 131 ASP A O 1
ATOM 943 N N . GLU A 1 132 ? -10.109 -9.508 -10.141 1.00 85.88 132 GLU A N 1
ATOM 944 C CA . GLU A 1 132 ? -9.815 -10.489 -9.088 1.00 85.88 132 GLU A CA 1
ATOM 945 C C . GLU A 1 132 ? -8.310 -10.663 -8.837 1.00 85.88 132 GLU A C 1
ATOM 947 O O . GLU A 1 132 ? -7.877 -10.869 -7.703 1.00 85.88 132 GLU A O 1
ATOM 952 N N . ARG A 1 133 ? -7.479 -10.499 -9.873 1.00 85.31 133 ARG A N 1
ATOM 953 C CA . ARG A 1 133 ? -6.017 -10.620 -9.764 1.00 85.31 133 ARG A CA 1
ATOM 954 C C . ARG A 1 133 ? -5.394 -9.505 -8.925 1.00 85.31 133 ARG A C 1
ATOM 956 O O . ARG A 1 133 ? -4.274 -9.665 -8.432 1.00 85.31 133 ARG A O 1
ATOM 963 N N . HIS A 1 134 ? -6.069 -8.366 -8.791 1.00 89.62 134 HIS A N 1
ATOM 964 C CA . HIS A 1 134 ? -5.602 -7.239 -7.988 1.00 89.62 134 HIS A CA 1
ATOM 965 C C . HIS A 1 134 ? -5.996 -7.378 -6.516 1.00 89.62 134 HIS A C 1
ATOM 967 O O . HIS A 1 134 ? -5.265 -6.871 -5.661 1.00 89.62 134 HIS A O 1
ATOM 973 N N . ILE A 1 135 ? -7.086 -8.094 -6.211 1.00 90.00 135 ILE A N 1
ATOM 974 C CA . ILE A 1 135 ? -7.651 -8.209 -4.857 1.00 90.00 135 ILE A CA 1
ATOM 975 C C . ILE A 1 135 ? -6.592 -8.681 -3.862 1.00 90.00 135 ILE A C 1
ATOM 977 O O . ILE A 1 135 ? -6.326 -7.997 -2.872 1.00 90.00 135 ILE A O 1
ATOM 981 N N . ASP A 1 136 ? -5.915 -9.789 -4.166 1.00 87.44 136 ASP A N 1
ATOM 982 C CA . ASP A 1 136 ? -4.901 -10.367 -3.281 1.00 87.44 136 ASP A CA 1
ATOM 983 C C . ASP A 1 136 ? -3.739 -9.400 -3.022 1.00 87.44 136 ASP A C 1
ATOM 985 O O . ASP A 1 136 ? -3.266 -9.253 -1.893 1.00 87.44 136 ASP A O 1
ATOM 989 N N . ARG A 1 137 ? -3.264 -8.711 -4.067 1.00 88.50 137 ARG A N 1
ATOM 990 C CA . ARG A 1 137 ? -2.095 -7.821 -3.978 1.00 88.50 137 ARG A CA 1
ATOM 991 C C . ARG A 1 137 ? -2.405 -6.554 -3.210 1.00 88.50 137 ARG A C 1
ATOM 993 O O . ARG A 1 137 ? -1.638 -6.168 -2.329 1.00 88.50 137 ARG A O 1
ATOM 1000 N N . VAL A 1 138 ? -3.515 -5.914 -3.547 1.00 93.56 138 VAL A N 1
ATOM 1001 C CA . VAL A 1 138 ? -3.928 -4.650 -2.944 1.00 93.56 138 VAL A CA 1
ATOM 1002 C C . VAL A 1 138 ? -4.419 -4.890 -1.515 1.00 93.56 138 VAL A C 1
ATOM 1004 O O . VAL A 1 138 ? -4.034 -4.150 -0.612 1.00 93.56 138 VAL A O 1
ATOM 1007 N N . GLY A 1 139 ? -5.179 -5.962 -1.276 1.00 92.81 139 GLY A N 1
ATOM 1008 C CA . GLY A 1 139 ? -5.630 -6.351 0.059 1.00 92.81 139 GLY A CA 1
ATOM 1009 C C . GLY A 1 139 ? -4.464 -6.681 0.993 1.00 92.81 139 GLY A C 1
ATOM 1010 O O . GLY A 1 139 ? -4.432 -6.210 2.132 1.00 92.81 139 GLY A O 1
ATOM 1011 N N . LEU A 1 140 ? -3.455 -7.419 0.512 1.00 90.38 140 LEU A N 1
ATOM 1012 C CA . LEU A 1 140 ? -2.241 -7.674 1.289 1.00 90.38 140 LEU A CA 1
ATOM 1013 C C . LEU A 1 140 ? -1.456 -6.383 1.550 1.00 90.38 140 LEU A C 1
ATOM 1015 O O . LEU A 1 140 ? -1.040 -6.148 2.681 1.00 90.38 140 LEU A O 1
ATOM 1019 N N . ALA A 1 141 ? -1.292 -5.522 0.541 1.00 92.44 141 ALA A N 1
ATOM 1020 C CA . ALA A 1 141 ? -0.620 -4.235 0.706 1.00 92.44 141 ALA A CA 1
ATOM 1021 C C . ALA A 1 141 ? -1.322 -3.342 1.743 1.00 92.44 141 ALA A C 1
ATOM 1023 O O . ALA A 1 141 ? -0.648 -2.706 2.552 1.00 92.44 141 ALA A O 1
ATOM 1024 N N . PHE A 1 142 ? -2.657 -3.335 1.764 1.00 94.50 142 PHE A N 1
ATOM 1025 C CA . PHE A 1 142 ? -3.462 -2.589 2.732 1.00 94.50 142 PHE A CA 1
ATOM 1026 C C . PHE A 1 142 ? -3.230 -3.088 4.160 1.00 94.50 142 PHE A C 1
ATOM 1028 O O . PHE A 1 142 ? -2.894 -2.300 5.045 1.00 94.50 142 PHE A O 1
ATOM 1035 N N . ARG A 1 143 ? -3.311 -4.408 4.367 1.00 91.69 143 ARG A N 1
ATOM 1036 C CA . ARG A 1 143 ? -3.030 -5.043 5.665 1.00 91.69 143 ARG A CA 1
ATOM 1037 C C . ARG A 1 143 ? -1.609 -4.763 6.134 1.00 91.69 143 ARG A C 1
ATOM 1039 O O . ARG A 1 143 ? -1.412 -4.354 7.275 1.00 91.69 143 ARG A O 1
ATOM 1046 N N . SER A 1 144 ? -0.625 -4.959 5.255 1.00 88.75 144 SER A N 1
ATOM 1047 C CA . SER A 1 144 ? 0.784 -4.735 5.577 1.00 88.75 144 SER A CA 1
ATOM 1048 C C . SER A 1 144 ? 1.054 -3.276 5.914 1.00 88.75 144 SER A C 1
ATOM 1050 O O . SER A 1 144 ? 1.714 -3.008 6.913 1.00 88.75 144 SER A O 1
ATOM 1052 N N . PHE A 1 145 ? 0.503 -2.330 5.148 1.00 91.12 145 PHE A N 1
ATOM 1053 C CA . PHE A 1 145 ? 0.650 -0.911 5.452 1.00 91.12 145 PHE A CA 1
ATOM 1054 C C . PHE A 1 145 ? 0.064 -0.565 6.823 1.00 91.12 145 PHE A C 1
ATOM 1056 O O . PHE A 1 145 ? 0.752 0.049 7.638 1.00 91.12 145 PHE A O 1
ATOM 1063 N N . LEU A 1 146 ? -1.164 -0.999 7.116 1.00 89.31 146 LEU A N 1
ATOM 1064 C CA . LEU A 1 146 ? -1.797 -0.685 8.395 1.00 89.31 146 LEU A CA 1
ATOM 1065 C C . LEU A 1 146 ? -1.065 -1.335 9.579 1.00 89.31 146 LEU A C 1
ATOM 1067 O O . LEU A 1 146 ? -0.929 -0.709 10.626 1.00 89.31 146 LEU A O 1
ATOM 1071 N N . ALA A 1 147 ? -0.506 -2.534 9.403 1.00 85.12 147 ALA A N 1
ATOM 1072 C CA . ALA A 1 147 ? 0.355 -3.147 10.411 1.00 85.12 147 ALA A CA 1
ATOM 1073 C C . ALA A 1 147 ? 1.608 -2.297 10.706 1.00 85.12 147 ALA A C 1
ATOM 1075 O O . ALA A 1 147 ? 2.022 -2.218 11.860 1.00 85.12 147 ALA A O 1
ATOM 1076 N N . THR A 1 148 ? 2.174 -1.594 9.712 1.00 81.94 148 THR A N 1
ATOM 1077 C CA . THR A 1 148 ? 3.319 -0.684 9.942 1.00 81.94 148 THR A CA 1
ATOM 1078 C C . THR A 1 148 ? 2.973 0.570 10.747 1.00 81.94 148 THR A C 1
ATOM 1080 O O . THR A 1 148 ? 3.877 1.230 11.266 1.00 81.94 148 THR A O 1
ATOM 1083 N N . ALA A 1 149 ? 1.682 0.904 10.864 1.00 82.00 149 ALA A N 1
ATOM 1084 C CA . ALA A 1 149 ? 1.212 1.994 11.713 1.00 82.00 149 ALA A CA 1
ATOM 1085 C C . ALA A 1 149 ? 1.236 1.622 13.206 1.00 82.00 149 ALA A C 1
ATOM 1087 O O . ALA A 1 149 ? 1.075 2.497 14.053 1.00 82.00 149 ALA A O 1
ATOM 1088 N N . LEU A 1 150 ? 1.471 0.352 13.551 1.00 81.06 150 LEU A N 1
ATOM 1089 C CA . LEU A 1 150 ? 1.787 -0.051 14.916 1.00 81.06 150 LEU A CA 1
ATOM 1090 C C . LEU A 1 150 ? 3.271 0.222 15.212 1.00 81.06 150 LEU A C 1
ATOM 1092 O O . LEU A 1 150 ? 4.154 -0.118 14.425 1.00 81.06 150 LEU A O 1
ATOM 1096 N N . ALA A 1 151 ? 3.575 0.821 16.361 1.00 63.56 151 ALA A N 1
ATOM 1097 C CA . ALA A 1 151 ? 4.947 0.955 16.838 1.00 63.56 151 ALA A CA 1
ATOM 1098 C C . ALA A 1 151 ? 5.540 -0.429 17.170 1.00 63.56 151 ALA A C 1
ATOM 1100 O O . ALA A 1 151 ? 4.874 -1.238 17.808 1.00 63.56 151 ALA A O 1
ATOM 1101 N N . GLY A 1 152 ? 6.806 -0.685 16.817 1.00 63.78 152 GLY A N 1
ATOM 1102 C CA . GLY A 1 152 ? 7.527 -1.922 17.174 1.00 63.78 152 GLY A CA 1
ATOM 1103 C C . GLY A 1 152 ? 7.124 -3.173 16.375 1.00 63.78 152 GLY A C 1
ATOM 1104 O O . GLY A 1 152 ? 6.396 -3.089 15.392 1.00 63.78 152 GLY A O 1
ATOM 1105 N N . ASP A 1 153 ? 7.628 -4.343 16.784 1.00 58.50 153 ASP A N 1
ATOM 1106 C CA . ASP A 1 153 ? 7.306 -5.640 16.164 1.00 58.50 153 ASP A CA 1
ATOM 1107 C C . ASP A 1 153 ? 6.013 -6.216 16.763 1.00 58.50 153 ASP A C 1
ATOM 1109 O O . ASP A 1 153 ? 6.012 -7.097 17.622 1.00 58.50 153 ASP A O 1
ATOM 1113 N N . ASN A 1 154 ? 4.892 -5.606 16.382 1.00 66.50 154 ASN A N 1
ATOM 1114 C CA . ASN A 1 154 ? 3.594 -5.804 17.022 1.00 66.50 154 ASN A CA 1
ATOM 1115 C C . ASN A 1 154 ? 2.587 -6.539 16.126 1.00 66.50 154 ASN A C 1
ATOM 1117 O O . ASN A 1 154 ? 1.379 -6.359 16.281 1.00 66.50 154 ASN A O 1
ATOM 1121 N N . LEU A 1 155 ? 3.060 -7.427 15.241 1.00 69.75 155 LEU A N 1
ATOM 1122 C CA . LEU A 1 155 ? 2.197 -8.299 14.428 1.00 69.75 155 LEU A CA 1
ATOM 1123 C C . LEU A 1 155 ? 1.151 -9.021 15.300 1.00 69.75 155 LEU A C 1
ATOM 1125 O O . LEU A 1 155 ? -0.035 -9.049 14.991 1.00 69.75 155 LEU A O 1
ATOM 1129 N N . ALA A 1 156 ? 1.573 -9.476 16.483 1.00 75.56 156 ALA A N 1
ATOM 1130 C CA . ALA A 1 156 ? 0.684 -10.095 17.456 1.00 75.56 156 ALA A CA 1
ATOM 1131 C C . ALA A 1 156 ? -0.398 -9.137 17.995 1.00 75.56 156 ALA A C 1
ATOM 1133 O O . ALA A 1 156 ? -1.501 -9.576 18.298 1.00 75.56 156 ALA A O 1
ATOM 1134 N N . VAL A 1 157 ? -0.125 -7.835 18.128 1.00 77.06 157 VAL A N 1
ATOM 1135 C CA . VAL A 1 157 ? -1.136 -6.843 18.546 1.00 77.06 157 VAL A CA 1
ATOM 1136 C C . VAL A 1 157 ? -2.154 -6.607 17.433 1.00 77.06 157 VAL A C 1
ATOM 1138 O O . VAL A 1 157 ? -3.342 -6.490 17.724 1.00 77.06 157 VAL A O 1
ATOM 1141 N N . ALA A 1 158 ? -1.715 -6.611 16.169 1.00 78.12 158 ALA A N 1
ATOM 1142 C CA . ALA A 1 158 ? -2.615 -6.492 15.025 1.00 78.12 158 ALA A CA 1
ATOM 1143 C C . ALA A 1 158 ? -3.665 -7.619 14.988 1.00 78.12 158 ALA A C 1
ATOM 1145 O O . ALA A 1 158 ? -4.788 -7.374 14.549 1.00 78.12 158 ALA A O 1
ATOM 1146 N N . GLU A 1 159 ? -3.319 -8.812 15.490 1.00 81.31 159 GLU A N 1
ATOM 1147 C CA . GLU A 1 159 ? -4.135 -10.033 15.421 1.00 81.31 159 GLU A CA 1
ATOM 1148 C C . GLU A 1 159 ? -4.914 -10.367 16.708 1.00 81.31 159 GLU A C 1
ATOM 1150 O O . GLU A 1 159 ? -5.996 -10.943 16.629 1.00 81.31 159 GLU A O 1
ATOM 1155 N N . ARG A 1 160 ? -4.416 -9.995 17.898 1.00 75.75 160 ARG A N 1
ATOM 1156 C CA . ARG A 1 160 ? -4.945 -10.440 19.213 1.00 75.75 160 ARG A CA 1
ATOM 1157 C C . ARG A 1 160 ? -6.401 -10.075 19.523 1.00 75.75 160 ARG A C 1
ATOM 1159 O O . ARG A 1 160 ? -6.953 -10.616 20.476 1.00 75.75 160 ARG A O 1
ATOM 1166 N N . GLY A 1 161 ? -7.016 -9.157 18.779 1.00 76.75 161 GLY A N 1
ATOM 1167 C CA . GLY A 1 161 ? -8.411 -8.766 19.012 1.00 76.75 161 GLY A CA 1
ATOM 1168 C C . GLY A 1 161 ? -8.626 -7.831 20.205 1.00 76.75 161 GLY A C 1
ATOM 1169 O O . GLY A 1 161 ? -9.765 -7.659 20.626 1.00 76.75 161 GLY A O 1
ATOM 1170 N N . ASP A 1 162 ? -7.572 -7.208 20.737 1.00 85.25 162 ASP A N 1
ATOM 1171 C CA . ASP A 1 162 ? -7.664 -6.270 21.860 1.00 85.25 162 ASP A CA 1
ATOM 1172 C C . ASP A 1 162 ? -7.594 -4.818 21.371 1.00 85.25 162 ASP A C 1
ATOM 1174 O O . ASP A 1 162 ? -6.540 -4.316 20.973 1.00 85.25 162 ASP A O 1
ATOM 1178 N N . ALA A 1 163 ? -8.734 -4.130 21.445 1.00 86.38 163 ALA A N 1
ATOM 1179 C CA . ALA A 1 163 ? -8.860 -2.762 20.969 1.00 86.38 163 ALA A CA 1
ATOM 1180 C C . ALA A 1 163 ? -8.019 -1.760 21.773 1.00 86.38 163 ALA A C 1
ATOM 1182 O O . ALA A 1 163 ? -7.529 -0.785 21.205 1.00 86.38 163 ALA A O 1
ATOM 1183 N N . ALA A 1 164 ? -7.845 -1.988 23.078 1.00 87.31 164 ALA A N 1
ATOM 1184 C CA . ALA A 1 164 ? -7.039 -1.114 23.922 1.00 87.31 164 ALA A CA 1
ATOM 1185 C C . ALA A 1 164 ? -5.547 -1.305 23.622 1.00 87.31 164 ALA A C 1
ATOM 1187 O O . ALA A 1 164 ? -4.809 -0.324 23.529 1.00 87.31 164 ALA A O 1
ATOM 1188 N N . ALA A 1 165 ? -5.113 -2.550 23.406 1.00 87.25 165 ALA A N 1
ATOM 1189 C CA . ALA A 1 165 ? -3.741 -2.840 22.998 1.00 87.25 165 ALA A CA 1
ATOM 1190 C C . ALA A 1 165 ? -3.409 -2.223 21.632 1.00 87.25 165 ALA A C 1
ATOM 1192 O O . ALA A 1 165 ? -2.350 -1.613 21.488 1.00 87.25 165 ALA A O 1
ATOM 1193 N N . VAL A 1 166 ? -4.319 -2.323 20.654 1.00 86.88 166 VAL A N 1
ATOM 1194 C CA . VAL A 1 166 ? -4.161 -1.655 19.352 1.00 86.88 166 VAL A CA 1
ATOM 1195 C C . VAL A 1 166 ? -4.088 -0.139 19.526 1.00 86.88 166 VAL A C 1
ATOM 1197 O O . VAL A 1 166 ? -3.183 0.483 18.981 1.00 86.88 166 VAL A O 1
ATOM 1200 N N . GLU A 1 167 ? -4.982 0.458 20.319 1.00 88.25 167 GLU A N 1
ATOM 1201 C CA . GLU A 1 167 ? -5.002 1.907 20.560 1.00 88.25 167 GLU A CA 1
ATOM 1202 C C . GLU A 1 167 ? -3.683 2.423 21.158 1.00 88.25 167 GLU A C 1
ATOM 1204 O O . GLU A 1 167 ? -3.193 3.471 20.738 1.00 88.25 167 GLU A O 1
ATOM 1209 N N . VAL A 1 168 ? -3.093 1.683 22.102 1.00 87.19 168 VAL A N 1
ATOM 1210 C CA . VAL A 1 168 ? -1.798 2.022 22.718 1.00 87.19 168 VAL A CA 1
ATOM 1211 C C . VAL A 1 168 ? -0.634 1.817 21.748 1.00 87.19 168 VAL A C 1
ATOM 1213 O O . VAL A 1 168 ? 0.308 2.607 21.746 1.00 87.19 168 VAL A O 1
ATOM 1216 N N . ALA A 1 169 ? -0.679 0.761 20.936 1.00 87.38 169 ALA A N 1
ATOM 1217 C CA . ALA A 1 169 ? 0.387 0.439 19.994 1.00 87.38 169 ALA A CA 1
ATOM 1218 C C . ALA A 1 169 ? 0.367 1.314 18.732 1.00 87.38 169 ALA A C 1
ATOM 1220 O O . ALA A 1 169 ? 1.363 1.347 18.011 1.00 87.38 169 ALA A O 1
ATOM 1221 N N . PHE A 1 170 ? -0.736 2.004 18.441 1.00 86.69 170 PHE A N 1
ATOM 1222 C CA . PHE A 1 170 ? -0.881 2.798 17.226 1.00 86.69 170 PHE A CA 1
ATOM 1223 C C . PHE A 1 170 ? 0.021 4.040 17.246 1.00 86.69 170 PHE A C 1
ATOM 1225 O O . PHE A 1 170 ? -0.183 4.977 18.024 1.00 86.69 170 PHE A O 1
ATOM 1232 N N . ASP A 1 171 ? 0.993 4.094 16.338 1.00 85.75 171 ASP A N 1
ATOM 1233 C CA . ASP A 1 171 ? 1.866 5.248 16.156 1.00 85.75 171 ASP A CA 1
ATOM 1234 C C . ASP A 1 171 ? 1.161 6.314 15.310 1.00 85.75 171 ASP A C 1
ATOM 1236 O O . ASP A 1 171 ? 1.264 6.378 14.081 1.00 85.75 171 ASP A O 1
ATOM 1240 N N . ARG A 1 172 ? 0.444 7.202 16.001 1.00 84.12 172 ARG A N 1
ATOM 1241 C CA . ARG A 1 172 ? -0.281 8.311 15.368 1.00 84.12 172 ARG A CA 1
ATOM 1242 C C . ARG A 1 172 ? 0.630 9.262 14.599 1.00 84.12 172 ARG A C 1
ATOM 1244 O O . ARG A 1 172 ? 0.136 9.941 13.708 1.00 84.12 172 ARG A O 1
ATOM 1251 N N . THR A 1 173 ? 1.924 9.324 14.919 1.00 82.94 173 THR A N 1
ATOM 1252 C CA . THR A 1 173 ? 2.861 10.225 14.234 1.00 82.94 173 THR A CA 1
ATOM 1253 C C . THR A 1 173 ? 3.228 9.701 12.849 1.00 82.94 173 THR A C 1
ATOM 1255 O O . THR A 1 173 ? 3.270 10.473 11.895 1.00 82.94 173 THR A O 1
ATOM 1258 N N . ARG A 1 174 ? 3.391 8.379 12.707 1.00 75.75 174 ARG A N 1
ATOM 1259 C CA . ARG A 1 174 ? 3.634 7.714 11.413 1.00 75.75 174 ARG A CA 1
ATOM 1260 C C . ARG A 1 174 ? 2.406 7.686 10.512 1.00 75.75 174 ARG A C 1
ATOM 1262 O O . ARG A 1 174 ? 2.536 7.535 9.302 1.00 75.75 174 ARG A O 1
ATOM 1269 N N . PHE A 1 175 ? 1.223 7.825 11.101 1.00 85.12 175 PHE A N 1
ATOM 1270 C CA . PHE A 1 175 ? -0.065 7.714 10.425 1.00 85.12 175 PHE A CA 1
ATOM 1271 C C . PHE A 1 175 ? -0.868 9.025 10.504 1.00 85.12 175 PHE A C 1
ATOM 1273 O O . PHE A 1 175 ? -2.074 9.024 10.760 1.00 85.12 175 PHE A O 1
ATOM 1280 N N . ALA A 1 176 ? -0.188 10.160 10.315 1.00 84.94 176 ALA A N 1
ATOM 1281 C CA . ALA A 1 176 ? -0.791 11.496 10.348 1.00 84.94 176 ALA A CA 1
ATOM 1282 C C . ALA A 1 176 ? -0.796 12.204 8.986 1.00 84.94 176 ALA A C 1
ATOM 1284 O O . ALA A 1 176 ? -1.785 12.854 8.651 1.00 84.94 176 ALA A O 1
ATOM 1285 N N . ASP A 1 177 ? 0.291 12.113 8.210 1.00 90.62 177 ASP A N 1
ATOM 1286 C CA . ASP A 1 177 ? 0.410 12.829 6.937 1.00 90.62 177 ASP A CA 1
ATOM 1287 C C . ASP A 1 177 ? -0.191 12.005 5.778 1.00 90.62 177 ASP A C 1
ATOM 1289 O O . ASP A 1 177 ? 0.308 10.919 5.459 1.00 90.62 177 ASP A O 1
ATOM 1293 N N . PRO A 1 178 ? -1.225 12.516 5.080 1.00 91.56 178 PRO A N 1
ATOM 1294 C CA . PRO A 1 178 ? -1.782 11.862 3.901 1.00 91.56 178 PRO A CA 1
ATOM 1295 C C . PRO A 1 178 ? -0.762 11.580 2.786 1.00 91.56 178 PRO A C 1
ATOM 1297 O O . PRO A 1 178 ? -0.957 10.650 2.006 1.00 91.56 178 PRO A O 1
ATOM 1300 N N . ASN A 1 179 ? 0.303 12.373 2.653 1.00 91.00 179 ASN A N 1
ATOM 1301 C CA . ASN A 1 179 ? 1.348 12.139 1.654 1.00 91.00 179 ASN A CA 1
ATOM 1302 C C . ASN A 1 179 ? 2.244 10.959 2.031 1.00 91.00 179 ASN A C 1
ATOM 1304 O O . ASN A 1 179 ? 2.638 10.198 1.147 1.00 91.00 179 ASN A O 1
ATOM 1308 N N . ASP A 1 180 ? 2.520 10.766 3.320 1.00 91.69 180 ASP A N 1
ATOM 1309 C CA . ASP A 1 180 ? 3.260 9.602 3.805 1.00 91.69 180 ASP A CA 1
ATOM 1310 C C . ASP A 1 180 ? 2.437 8.320 3.649 1.00 91.69 180 ASP A C 1
ATOM 1312 O O . ASP A 1 180 ? 2.981 7.292 3.243 1.00 91.69 180 ASP A O 1
ATOM 1316 N N . ILE A 1 181 ? 1.120 8.399 3.870 1.00 93.50 181 ILE A N 1
ATOM 1317 C CA . ILE A 1 181 ? 0.183 7.290 3.639 1.00 93.50 181 ILE A CA 1
ATOM 1318 C C . ILE A 1 181 ? 0.157 6.890 2.167 1.00 93.50 181 ILE A C 1
ATOM 1320 O O . ILE A 1 181 ? 0.329 5.717 1.838 1.00 93.50 181 ILE A O 1
ATOM 1324 N N . ARG A 1 182 ? 0.016 7.870 1.270 1.00 94.12 182 ARG A N 1
ATOM 1325 C CA . ARG A 1 182 ? 0.083 7.653 -0.181 1.00 94.12 182 ARG A CA 1
ATOM 1326 C C . ARG A 1 182 ? 1.386 6.978 -0.602 1.00 94.12 182 ARG A C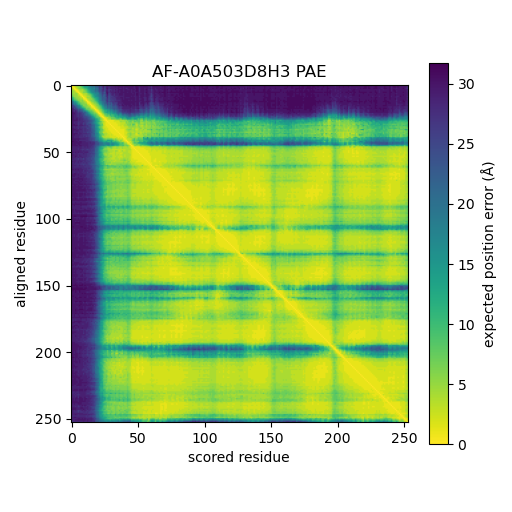 1
ATOM 1328 O O . ARG A 1 182 ? 1.349 5.977 -1.318 1.00 94.12 182 ARG A O 1
ATOM 1335 N N . ARG A 1 183 ? 2.524 7.494 -0.127 1.00 93.56 183 ARG A N 1
ATOM 1336 C CA . ARG A 1 183 ? 3.852 6.940 -0.415 1.00 93.56 183 ARG A CA 1
ATOM 1337 C C . ARG A 1 183 ? 3.986 5.507 0.084 1.00 93.56 183 ARG A C 1
ATOM 1339 O O . ARG A 1 183 ? 4.437 4.636 -0.656 1.00 93.56 183 ARG A O 1
ATOM 1346 N N . GLY A 1 184 ? 3.628 5.278 1.345 1.00 92.50 184 GLY A N 1
ATOM 1347 C CA . GLY A 1 184 ? 3.790 3.991 2.007 1.00 92.50 184 GLY A CA 1
ATOM 1348 C C . GLY A 1 184 ? 2.884 2.920 1.412 1.00 92.50 184 GLY A C 1
ATOM 1349 O O . GLY A 1 184 ? 3.349 1.816 1.142 1.00 92.50 184 GLY A O 1
ATOM 1350 N N . PHE A 1 185 ? 1.628 3.254 1.113 1.00 95.12 185 PHE A N 1
ATOM 1351 C CA . PHE A 1 185 ? 0.710 2.327 0.456 1.00 95.12 185 PHE A CA 1
ATOM 1352 C C . PHE A 1 185 ? 1.176 1.967 -0.963 1.00 95.12 185 PHE A C 1
ATOM 1354 O O . PHE A 1 185 ? 1.207 0.789 -1.320 1.00 95.12 185 PHE A O 1
ATOM 1361 N N . LEU A 1 186 ? 1.645 2.950 -1.745 1.00 95.12 186 LEU A N 1
ATOM 1362 C CA . LEU A 1 186 ? 2.266 2.704 -3.051 1.00 95.12 186 LEU A CA 1
ATOM 1363 C C . LEU A 1 186 ? 3.483 1.767 -2.937 1.00 95.12 186 LEU A C 1
ATOM 1365 O O . LEU A 1 186 ? 3.626 0.834 -3.731 1.00 95.12 186 LEU A O 1
ATOM 1369 N N . GLY A 1 187 ? 4.339 1.985 -1.937 1.00 94.00 187 GLY A N 1
ATOM 1370 C CA . GLY A 1 187 ? 5.487 1.125 -1.652 1.00 94.00 187 GLY A CA 1
ATOM 1371 C C . GLY A 1 187 ? 5.084 -0.307 -1.305 1.00 94.00 187 GLY A C 1
ATOM 1372 O O . GLY A 1 187 ? 5.685 -1.248 -1.824 1.00 94.00 187 GLY A O 1
ATOM 1373 N N . GLN A 1 188 ? 4.027 -0.489 -0.511 1.00 93.50 188 GLN A N 1
ATOM 1374 C CA . GLN A 1 188 ? 3.493 -1.810 -0.175 1.00 93.50 188 GLN A CA 1
ATOM 1375 C C . GLN A 1 188 ? 2.913 -2.524 -1.399 1.00 93.50 188 GLN A C 1
ATOM 1377 O O . GLN A 1 188 ? 3.220 -3.695 -1.612 1.00 93.50 188 GLN A O 1
ATOM 1382 N N . ILE A 1 189 ? 2.165 -1.833 -2.266 1.00 94.25 189 ILE A N 1
ATOM 1383 C CA . ILE A 1 189 ? 1.677 -2.426 -3.522 1.00 94.25 189 ILE A CA 1
ATOM 1384 C C . ILE A 1 189 ? 2.846 -2.935 -4.373 1.00 94.25 189 ILE A C 1
ATOM 1386 O O . ILE A 1 189 ? 2.811 -4.069 -4.857 1.00 94.25 189 ILE A O 1
ATOM 1390 N N . ILE A 1 190 ? 3.895 -2.122 -4.540 1.00 92.56 190 ILE A N 1
ATOM 1391 C CA . ILE A 1 190 ? 5.091 -2.515 -5.294 1.00 92.56 190 ILE A CA 1
ATOM 1392 C C . ILE A 1 190 ? 5.741 -3.734 -4.635 1.00 92.56 190 ILE A C 1
ATOM 1394 O O . ILE A 1 190 ? 5.939 -4.746 -5.304 1.00 92.56 190 ILE A O 1
ATOM 1398 N N . ALA A 1 191 ? 6.021 -3.674 -3.331 1.00 89.94 191 ALA A N 1
ATOM 1399 C CA . ALA A 1 191 ? 6.667 -4.760 -2.604 1.00 89.94 191 ALA A CA 1
ATOM 1400 C C . ALA A 1 191 ? 5.884 -6.073 -2.739 1.00 89.94 191 ALA A C 1
ATOM 1402 O O . ALA A 1 191 ? 6.444 -7.076 -3.179 1.00 89.94 191 ALA A O 1
ATOM 1403 N N . LYS A 1 192 ? 4.578 -6.073 -2.445 1.00 87.81 192 LYS A N 1
ATOM 1404 C CA . LYS A 1 192 ? 3.744 -7.285 -2.494 1.00 87.81 192 LYS A CA 1
ATOM 1405 C C . LYS A 1 192 ? 3.517 -7.799 -3.913 1.00 87.81 192 LYS A C 1
ATOM 1407 O O . LYS A 1 192 ? 3.342 -9.001 -4.089 1.00 87.81 192 LYS A O 1
ATOM 1412 N N . SER A 1 193 ? 3.603 -6.943 -4.930 1.00 87.00 193 SER A N 1
ATOM 1413 C CA . SER A 1 193 ? 3.581 -7.380 -6.333 1.00 87.00 193 SER A CA 1
ATOM 1414 C C . SER A 1 193 ? 4.896 -8.038 -6.767 1.00 87.00 193 SER A C 1
ATOM 1416 O O . SER A 1 193 ? 4.875 -8.968 -7.569 1.00 87.00 193 SER A O 1
ATOM 1418 N N . ILE A 1 194 ? 6.039 -7.615 -6.215 1.00 80.56 194 ILE A N 1
ATOM 1419 C CA . ILE A 1 194 ? 7.328 -8.293 -6.425 1.00 80.56 194 ILE A CA 1
ATOM 1420 C C . ILE A 1 194 ? 7.369 -9.632 -5.676 1.00 80.56 194 ILE A C 1
ATOM 1422 O O . ILE A 1 194 ? 7.709 -10.654 -6.269 1.00 80.56 194 ILE A O 1
ATOM 1426 N N . VAL A 1 195 ? 7.009 -9.639 -4.386 1.00 74.44 195 VAL A N 1
ATOM 1427 C CA . VAL A 1 195 ? 7.056 -10.846 -3.541 1.00 74.44 195 VAL A CA 1
ATOM 1428 C C . VAL A 1 195 ? 6.003 -11.858 -3.970 1.00 74.44 195 VAL A C 1
ATOM 1430 O O . VAL A 1 195 ? 6.278 -13.045 -4.068 1.00 74.44 195 VAL A O 1
ATOM 1433 N N . GLY A 1 196 ? 4.787 -11.419 -4.253 1.00 63.94 196 GLY A N 1
ATOM 1434 C CA . GLY A 1 196 ? 3.677 -12.331 -4.446 1.00 63.94 196 GLY A CA 1
ATOM 1435 C C . GLY A 1 196 ? 3.713 -13.135 -5.750 1.00 63.94 196 GLY A C 1
ATOM 1436 O O . GLY A 1 196 ? 3.068 -14.178 -5.842 1.00 63.94 196 GLY A O 1
ATOM 1437 N N . GLU A 1 197 ? 4.431 -12.667 -6.774 1.00 61.38 197 GLU A N 1
ATOM 1438 C CA . GLU A 1 197 ? 4.710 -13.460 -7.984 1.00 61.38 197 GLU A CA 1
ATOM 1439 C C . GLU A 1 197 ? 5.768 -14.545 -7.742 1.00 61.38 197 GLU A C 1
ATOM 1441 O O . GLU A 1 197 ? 5.972 -15.424 -8.580 1.00 61.38 197 GLU A O 1
ATOM 1446 N N . SER A 1 198 ? 6.453 -14.493 -6.600 1.00 51.97 198 SER A N 1
ATOM 1447 C CA . SER A 1 198 ? 7.405 -15.512 -6.209 1.00 51.97 198 SER A CA 1
ATOM 1448 C C . SER A 1 198 ? 6.673 -16.657 -5.513 1.00 51.97 198 SER A C 1
ATOM 1450 O O . SER A 1 198 ? 5.991 -16.468 -4.511 1.00 51.97 198 SER A O 1
ATOM 1452 N N . CYS A 1 199 ? 6.864 -17.889 -5.985 1.00 50.72 199 CYS A N 1
ATOM 1453 C CA . CYS A 1 199 ? 6.534 -19.091 -5.207 1.00 50.72 199 CYS A CA 1
ATOM 1454 C C . CYS A 1 199 ? 7.512 -19.282 -4.025 1.00 50.72 199 CYS A C 1
ATOM 1456 O O . CYS A 1 199 ? 7.751 -20.409 -3.593 1.00 50.72 199 CYS A O 1
ATOM 1458 N N . ILE A 1 200 ? 8.195 -18.216 -3.596 1.00 55.47 200 ILE A N 1
ATOM 1459 C CA . ILE A 1 200 ? 9.447 -18.286 -2.862 1.00 55.47 200 ILE A CA 1
ATOM 1460 C C . ILE A 1 200 ? 9.403 -17.334 -1.670 1.00 55.47 200 ILE A C 1
ATOM 1462 O O . ILE A 1 200 ? 9.445 -16.122 -1.822 1.00 55.47 200 ILE A O 1
ATOM 1466 N N . ASP A 1 201 ? 9.436 -17.905 -0.471 1.00 66.31 201 ASP A N 1
ATOM 1467 C CA . ASP A 1 201 ? 9.569 -17.153 0.774 1.00 66.31 201 ASP A CA 1
ATOM 1468 C C . ASP A 1 201 ? 10.906 -16.379 0.823 1.00 66.31 201 ASP A C 1
ATOM 1470 O O . ASP A 1 201 ? 12.004 -16.959 0.721 1.00 66.31 201 ASP A O 1
ATOM 1474 N N . LEU A 1 202 ? 10.820 -15.052 0.937 1.00 66.50 202 LEU A N 1
ATOM 1475 C CA . LEU A 1 202 ? 11.973 -14.157 1.042 1.00 66.50 202 LEU A CA 1
ATOM 1476 C C . LEU A 1 202 ? 12.522 -14.082 2.479 1.00 66.50 202 LEU A C 1
ATOM 1478 O O . LEU A 1 202 ? 13.680 -13.689 2.654 1.00 66.50 202 LEU A O 1
ATOM 1482 N N . GLY A 1 203 ? 11.759 -14.509 3.488 1.00 73.81 203 GLY A N 1
ATOM 1483 C CA . GLY A 1 203 ? 12.150 -14.515 4.895 1.00 73.81 203 GLY A CA 1
ATOM 1484 C C . GLY A 1 203 ? 12.668 -13.155 5.372 1.00 73.81 203 GLY A C 1
ATOM 1485 O O . GLY A 1 203 ? 12.110 -12.105 5.064 1.00 73.81 203 GLY A O 1
ATOM 1486 N N . ALA A 1 204 ? 13.807 -13.143 6.073 1.00 69.50 204 ALA A N 1
ATOM 1487 C CA . ALA A 1 204 ? 14.421 -11.920 6.609 1.00 69.50 204 ALA A CA 1
ATOM 1488 C C . ALA A 1 204 ? 14.757 -10.841 5.550 1.00 69.50 204 ALA A C 1
ATOM 1490 O O . ALA A 1 204 ? 14.994 -9.680 5.889 1.00 69.50 204 ALA A O 1
ATOM 1491 N N . SER A 1 205 ? 14.776 -11.198 4.263 1.00 75.81 205 SER A N 1
ATOM 1492 C CA . SER A 1 205 ? 15.047 -10.273 3.164 1.00 75.81 205 SER A CA 1
ATOM 1493 C C . SER A 1 205 ? 13.832 -9.439 2.734 1.00 75.81 205 SER A C 1
ATOM 1495 O O . SER A 1 205 ? 14.012 -8.482 1.978 1.00 75.81 205 SER A O 1
ATOM 1497 N N . GLU A 1 206 ? 12.622 -9.732 3.225 1.00 79.75 206 GLU A N 1
ATOM 1498 C CA . GLU A 1 206 ? 11.405 -8.961 2.914 1.00 79.75 206 GLU A CA 1
ATOM 1499 C C . GLU A 1 206 ? 11.548 -7.480 3.264 1.00 79.75 206 GLU A C 1
ATOM 1501 O O . GLU A 1 206 ? 11.264 -6.617 2.434 1.00 79.75 206 GLU A O 1
ATOM 1506 N N . LEU A 1 207 ? 12.117 -7.174 4.433 1.00 81.62 207 LEU A N 1
ATOM 1507 C CA . LEU A 1 207 ? 12.371 -5.797 4.866 1.00 81.62 207 LEU A CA 1
ATOM 1508 C C . LEU A 1 207 ? 13.271 -5.029 3.889 1.00 81.62 207 LEU A C 1
ATOM 1510 O O . LEU A 1 207 ? 13.112 -3.822 3.704 1.00 81.62 207 LEU A O 1
ATOM 1514 N N . SER A 1 208 ? 14.226 -5.710 3.250 1.00 85.56 208 SER A N 1
ATOM 1515 C CA . SER A 1 208 ? 15.099 -5.083 2.255 1.00 85.56 208 SER A CA 1
ATOM 1516 C C . SER A 1 208 ? 14.343 -4.754 0.970 1.00 85.56 208 SER A C 1
ATOM 1518 O O . SER A 1 208 ? 14.555 -3.680 0.408 1.00 85.56 208 SER A O 1
ATOM 1520 N N . VAL A 1 209 ? 13.444 -5.639 0.531 1.00 87.81 209 VAL A N 1
ATOM 1521 C CA . VAL A 1 209 ? 12.571 -5.404 -0.630 1.00 87.81 209 VAL A CA 1
ATOM 1522 C C . VAL A 1 209 ? 11.585 -4.277 -0.346 1.00 87.81 209 VAL A C 1
ATOM 1524 O O . VAL A 1 209 ? 11.422 -3.395 -1.185 1.00 87.81 209 VAL A O 1
ATOM 1527 N N . GLU A 1 210 ? 10.986 -4.243 0.843 1.00 88.00 210 GLU A N 1
ATOM 1528 C CA . GLU A 1 210 ? 10.076 -3.170 1.249 1.00 88.00 210 GLU A CA 1
ATOM 1529 C C . GLU A 1 210 ? 10.772 -1.804 1.285 1.00 88.00 210 GLU A C 1
ATOM 1531 O O . GLU A 1 210 ? 10.228 -0.818 0.787 1.00 88.00 210 GLU A O 1
ATOM 1536 N N . ARG A 1 211 ? 12.006 -1.724 1.802 1.00 89.38 211 ARG A N 1
ATOM 1537 C CA . ARG A 1 211 ? 12.800 -0.481 1.774 1.00 89.38 211 ARG A CA 1
ATOM 1538 C C . ARG A 1 211 ? 13.049 0.005 0.350 1.00 89.38 211 ARG A C 1
ATOM 1540 O O . ARG A 1 211 ? 12.788 1.172 0.057 1.00 89.38 211 ARG A O 1
ATOM 1547 N N . ALA A 1 212 ? 13.499 -0.884 -0.532 1.00 90.81 212 ALA A N 1
ATOM 1548 C CA . ALA A 1 212 ? 13.734 -0.552 -1.931 1.00 90.81 212 ALA A CA 1
ATOM 1549 C C . ALA A 1 212 ? 12.434 -0.124 -2.643 1.00 90.81 212 ALA A C 1
ATOM 1551 O O . ALA A 1 212 ? 12.416 0.884 -3.350 1.00 90.81 212 ALA A O 1
ATOM 1552 N N . ALA A 1 213 ? 11.321 -0.822 -2.400 1.00 92.50 213 ALA A N 1
ATOM 1553 C CA . ALA A 1 213 ? 10.009 -0.466 -2.936 1.00 92.50 213 ALA A CA 1
ATOM 1554 C C . ALA A 1 213 ? 9.534 0.916 -2.453 1.00 92.50 213 ALA A C 1
ATOM 1556 O O . ALA A 1 213 ? 9.040 1.708 -3.255 1.00 92.50 213 ALA A O 1
ATOM 1557 N N . ASN A 1 214 ? 9.755 1.253 -1.180 1.00 92.44 214 ASN A N 1
ATOM 1558 C CA . ASN A 1 214 ? 9.450 2.576 -0.631 1.00 92.44 214 ASN A CA 1
ATOM 1559 C C . ASN A 1 214 ? 10.306 3.688 -1.261 1.00 92.44 214 ASN A C 1
ATOM 1561 O O . ASN A 1 214 ? 9.797 4.779 -1.519 1.00 92.44 214 ASN A O 1
ATOM 1565 N N . THR A 1 215 ? 11.585 3.425 -1.561 1.00 93.50 215 THR A N 1
ATOM 1566 C CA . THR A 1 215 ? 12.432 4.371 -2.313 1.00 93.50 215 THR A CA 1
ATOM 1567 C C . THR A 1 215 ? 11.879 4.624 -3.718 1.00 93.50 215 THR A C 1
ATOM 1569 O O . THR A 1 215 ? 11.821 5.769 -4.166 1.00 93.50 215 THR A O 1
ATOM 1572 N N . ILE A 1 216 ? 11.418 3.575 -4.404 1.00 93.62 216 ILE A N 1
ATOM 1573 C CA . ILE A 1 216 ? 10.798 3.691 -5.731 1.00 93.62 216 ILE A CA 1
ATOM 1574 C C . ILE A 1 216 ? 9.482 4.471 -5.649 1.00 93.62 216 ILE A C 1
ATOM 1576 O O . ILE A 1 216 ? 9.264 5.391 -6.437 1.00 93.62 216 ILE A O 1
ATOM 1580 N N . ALA A 1 217 ? 8.633 4.155 -4.671 1.00 95.00 217 ALA A N 1
ATOM 1581 C CA . ALA A 1 217 ? 7.370 4.847 -4.441 1.00 95.00 217 ALA A CA 1
ATOM 1582 C C . ALA A 1 217 ? 7.571 6.350 -4.196 1.00 95.00 217 ALA A C 1
ATOM 1584 O O . ALA A 1 217 ? 6.861 7.161 -4.789 1.00 95.00 217 ALA A O 1
ATOM 1585 N N . ALA A 1 218 ? 8.580 6.729 -3.403 1.00 94.62 218 ALA A N 1
ATOM 1586 C CA . ALA A 1 218 ? 8.941 8.128 -3.177 1.00 94.62 218 ALA A CA 1
ATOM 1587 C C . ALA A 1 218 ? 9.271 8.854 -4.491 1.00 94.62 218 ALA A C 1
ATOM 1589 O O . ALA A 1 218 ? 8.747 9.936 -4.755 1.00 94.62 218 ALA A O 1
ATOM 1590 N N . ALA A 1 219 ? 10.092 8.235 -5.345 1.00 94.12 219 ALA A N 1
ATOM 1591 C CA . ALA A 1 219 ? 10.465 8.806 -6.636 1.00 94.12 219 ALA A CA 1
ATOM 1592 C C . ALA A 1 219 ? 9.264 8.926 -7.594 1.00 94.12 219 ALA A C 1
ATOM 1594 O O . ALA A 1 219 ? 9.127 9.931 -8.295 1.00 94.12 219 ALA A O 1
ATOM 1595 N N . ILE A 1 220 ? 8.373 7.929 -7.618 1.00 94.62 220 ILE A N 1
ATOM 1596 C CA . ILE A 1 220 ? 7.145 7.962 -8.427 1.00 94.62 220 ILE A CA 1
ATOM 1597 C C . ILE A 1 220 ? 6.222 9.088 -7.953 1.00 94.62 220 ILE A C 1
ATOM 1599 O O . ILE A 1 220 ? 5.753 9.875 -8.778 1.00 94.62 220 ILE A O 1
ATOM 1603 N N . GLN A 1 221 ? 5.986 9.193 -6.643 1.00 94.69 221 GLN A N 1
ATOM 1604 C CA . GLN A 1 221 ? 5.141 10.238 -6.073 1.00 94.69 221 GLN A CA 1
ATOM 1605 C C . GLN A 1 221 ? 5.710 11.630 -6.352 1.00 94.69 221 GLN A C 1
ATOM 1607 O O . GLN A 1 221 ? 4.971 12.495 -6.814 1.00 94.69 221 GLN A O 1
ATOM 1612 N N . GLN A 1 222 ? 7.018 11.835 -6.171 1.00 95.00 222 GLN A 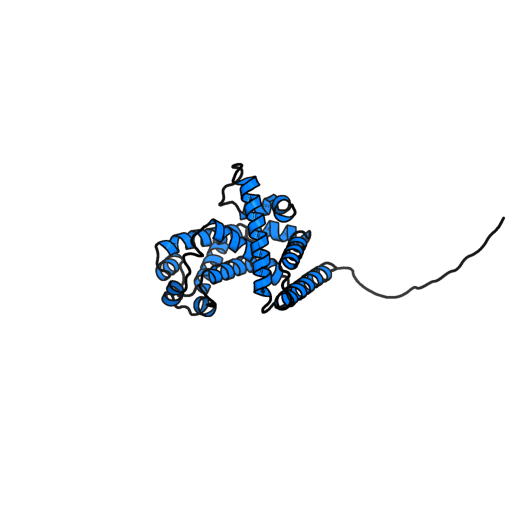N 1
ATOM 1613 C CA . GLN A 1 222 ? 7.663 13.108 -6.494 1.00 95.00 222 GLN A CA 1
ATOM 1614 C C . GLN A 1 222 ? 7.417 13.503 -7.959 1.00 95.00 222 GLN A C 1
ATOM 1616 O O . GLN A 1 222 ? 7.008 14.626 -8.251 1.00 95.00 222 GLN A O 1
ATOM 1621 N N . ARG A 1 223 ? 7.599 12.566 -8.899 1.00 94.69 223 ARG A N 1
ATOM 1622 C CA . ARG A 1 223 ? 7.341 12.813 -10.327 1.00 94.69 223 ARG A CA 1
ATOM 1623 C C . ARG A 1 223 ? 5.868 13.107 -10.606 1.00 94.69 223 ARG A C 1
ATOM 1625 O O . ARG A 1 223 ? 5.574 13.922 -11.481 1.00 94.69 223 ARG A O 1
ATOM 1632 N N . PHE A 1 224 ? 4.946 12.444 -9.908 1.00 95.00 224 PHE A N 1
ATOM 1633 C CA . PHE A 1 224 ? 3.517 12.736 -10.000 1.00 95.00 224 PHE A CA 1
ATOM 1634 C C . PHE A 1 224 ? 3.216 14.165 -9.530 1.00 95.00 224 PHE A C 1
ATOM 1636 O O . PHE A 1 224 ? 2.577 14.931 -10.256 1.00 95.00 224 PHE A O 1
ATOM 1643 N N . GLU A 1 225 ? 3.730 14.552 -8.365 1.00 94.44 225 GLU A N 1
ATOM 1644 C CA . GLU A 1 225 ? 3.533 15.886 -7.803 1.00 94.44 225 GLU A CA 1
ATOM 1645 C C . GLU A 1 225 ? 4.085 16.967 -8.740 1.00 94.44 225 GLU A C 1
ATOM 1647 O O . GLU A 1 225 ? 3.400 17.944 -9.047 1.00 94.44 225 GLU A O 1
ATOM 1652 N N . GLU A 1 226 ? 5.293 16.767 -9.266 1.00 94.62 226 GLU A N 1
ATOM 1653 C CA . GLU A 1 226 ? 5.944 17.697 -10.187 1.00 94.62 226 GLU A CA 1
ATOM 1654 C C . GLU A 1 226 ? 5.208 17.828 -11.523 1.00 94.62 226 GLU A C 1
ATOM 1656 O O . GLU A 1 226 ? 5.009 18.941 -12.016 1.00 94.62 226 GLU A O 1
ATOM 1661 N N . LYS A 1 227 ? 4.791 16.707 -12.123 1.00 94.00 227 LYS A N 1
ATOM 1662 C CA . LYS A 1 227 ? 4.206 16.703 -13.471 1.00 94.00 227 LYS A CA 1
ATOM 1663 C C . LYS A 1 227 ? 2.718 17.031 -13.487 1.00 94.00 227 LYS A C 1
ATOM 1665 O O . LYS A 1 227 ? 2.263 17.593 -14.486 1.00 94.00 227 LYS A O 1
ATOM 1670 N N . PHE A 1 228 ? 1.972 16.694 -12.433 1.00 94.94 228 PHE A N 1
ATOM 1671 C CA . PHE A 1 228 ? 0.507 16.756 -12.432 1.00 94.94 228 PHE A CA 1
ATOM 1672 C C . PHE A 1 228 ? -0.065 17.682 -11.362 1.00 94.94 228 PHE A C 1
ATOM 1674 O O . PHE A 1 228 ? -0.879 18.537 -11.701 1.00 94.94 228 PHE A O 1
ATOM 1681 N N . VAL A 1 229 ? 0.379 17.581 -10.107 1.00 94.50 229 VAL A N 1
ATOM 1682 C CA . VAL A 1 229 ? -0.182 18.412 -9.024 1.00 94.50 229 VAL A CA 1
ATOM 1683 C C . VAL A 1 229 ? 0.257 19.868 -9.173 1.00 94.50 229 VAL A C 1
ATOM 1685 O O . VAL A 1 229 ? -0.578 20.769 -9.242 1.00 94.50 229 VAL A O 1
ATOM 1688 N N . ARG A 1 230 ? 1.565 20.119 -9.325 1.00 93.62 230 ARG A N 1
ATOM 1689 C CA . ARG A 1 230 ? 2.108 21.480 -9.505 1.00 93.62 230 ARG A CA 1
ATOM 1690 C C . ARG A 1 230 ? 1.581 22.168 -10.763 1.00 93.62 230 ARG A C 1
ATOM 1692 O O . ARG A 1 230 ? 1.440 23.387 -10.781 1.00 93.62 230 ARG A O 1
ATOM 1699 N N . THR A 1 231 ? 1.261 21.394 -11.799 1.00 93.69 231 THR A N 1
ATOM 1700 C CA . THR A 1 231 ? 0.701 21.902 -13.062 1.00 93.69 231 THR A CA 1
ATOM 1701 C C . THR A 1 231 ? -0.831 21.913 -13.087 1.00 93.69 231 THR A C 1
ATOM 1703 O O . THR A 1 231 ? -1.408 22.261 -14.116 1.00 93.69 231 THR A O 1
ATOM 1706 N N . ARG A 1 232 ? -1.490 21.565 -11.969 1.00 92.88 232 ARG A N 1
ATOM 1707 C CA . ARG A 1 232 ? -2.955 21.510 -11.804 1.00 92.88 232 ARG A CA 1
ATOM 1708 C C . ARG A 1 232 ? -3.676 20.575 -12.786 1.00 92.88 232 ARG A C 1
ATOM 1710 O O . ARG A 1 232 ? -4.830 20.810 -13.126 1.00 92.88 232 ARG A O 1
ATOM 1717 N N . LYS A 1 233 ? -3.004 19.521 -13.251 1.00 93.56 233 LYS A N 1
ATOM 1718 C CA . LYS A 1 233 ? -3.582 18.494 -14.136 1.00 93.56 233 LYS A CA 1
ATOM 1719 C C . LYS A 1 233 ? -4.263 17.352 -13.381 1.00 93.56 233 LYS A C 1
ATOM 1721 O O . LYS A 1 233 ? -5.031 16.624 -13.996 1.00 93.56 233 LYS A O 1
ATOM 1726 N N . ALA A 1 234 ? -3.956 17.183 -12.098 1.00 93.25 234 ALA A N 1
ATOM 1727 C CA . ALA A 1 234 ? -4.591 16.219 -11.204 1.00 93.25 234 ALA A CA 1
ATOM 1728 C C . ALA A 1 234 ? -4.557 16.752 -9.766 1.00 93.25 234 ALA A C 1
ATOM 1730 O O . ALA A 1 234 ? -3.677 17.553 -9.424 1.00 93.25 234 ALA A O 1
ATOM 1731 N N . ALA A 1 235 ? -5.486 16.306 -8.924 1.00 92.12 235 ALA A N 1
ATOM 1732 C CA . ALA A 1 235 ? -5.420 16.531 -7.487 1.00 92.12 235 ALA A CA 1
ATOM 1733 C C . ALA A 1 235 ? -4.546 15.459 -6.821 1.00 92.12 235 ALA A C 1
ATOM 1735 O O . ALA A 1 235 ? -4.373 14.365 -7.351 1.00 92.12 235 ALA A O 1
ATOM 1736 N N . SER A 1 236 ? -4.035 15.723 -5.613 1.00 86.38 236 SER A N 1
ATOM 1737 C CA . SER A 1 236 ? -3.259 14.723 -4.859 1.00 86.38 236 SER A CA 1
ATOM 1738 C C . SER A 1 236 ? -4.057 13.452 -4.531 1.00 86.38 236 SER A C 1
ATOM 1740 O O . SER A 1 236 ? -3.460 12.409 -4.276 1.00 86.38 236 SER A O 1
ATOM 1742 N N . GLY A 1 237 ? -5.394 13.531 -4.516 1.00 88.44 237 GLY A N 1
ATOM 1743 C CA . GLY A 1 237 ? -6.278 12.370 -4.364 1.00 88.44 237 GLY A CA 1
ATOM 1744 C C . GLY A 1 237 ? -6.197 11.396 -5.541 1.00 88.44 237 GLY A C 1
ATOM 1745 O O . GLY A 1 237 ? -6.260 10.194 -5.337 1.00 88.44 237 GLY A O 1
ATOM 1746 N N . ASP A 1 238 ? -5.906 11.887 -6.745 1.00 91.19 238 ASP A N 1
ATOM 1747 C CA . ASP A 1 238 ? -5.945 11.095 -7.980 1.00 91.19 238 ASP A CA 1
ATOM 1748 C C . ASP A 1 238 ? -4.652 10.294 -8.226 1.00 91.19 238 ASP A C 1
ATOM 1750 O O . ASP A 1 238 ? -4.363 9.899 -9.360 1.00 91.19 238 ASP A O 1
ATOM 1754 N N . LEU A 1 239 ? -3.823 10.106 -7.190 1.00 94.38 239 LEU A N 1
ATOM 1755 C CA . LEU A 1 239 ? -2.458 9.589 -7.302 1.00 94.38 239 LEU A CA 1
ATOM 1756 C C . LEU A 1 239 ? -2.399 8.254 -8.056 1.00 94.38 239 LEU A C 1
ATOM 1758 O O . LEU A 1 239 ? -1.699 8.164 -9.064 1.00 94.38 239 LEU A O 1
ATOM 1762 N N . LEU A 1 240 ? -3.112 7.225 -7.582 1.00 95.12 240 LEU A N 1
ATOM 1763 C CA . LEU A 1 240 ? -3.020 5.872 -8.147 1.00 95.12 240 LEU A CA 1
ATOM 1764 C C . LEU A 1 240 ? -3.562 5.829 -9.578 1.00 95.12 240 LEU A C 1
ATOM 1766 O O . LEU A 1 240 ? -2.834 5.430 -10.488 1.00 95.12 240 LEU A O 1
ATOM 1770 N N . ALA A 1 241 ? -4.764 6.363 -9.805 1.00 93.69 241 ALA A N 1
ATOM 1771 C CA . ALA A 1 241 ? -5.361 6.434 -11.137 1.00 93.69 241 ALA A CA 1
ATOM 1772 C C . ALA A 1 241 ? -4.454 7.173 -12.141 1.00 93.69 241 ALA A C 1
ATOM 1774 O O . ALA A 1 241 ? -4.240 6.710 -13.268 1.00 93.69 241 ALA A O 1
ATOM 1775 N N . THR A 1 242 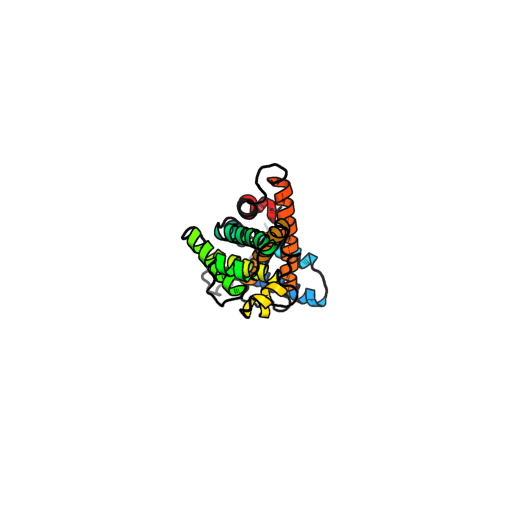? -3.840 8.289 -11.723 1.00 94.69 242 THR A N 1
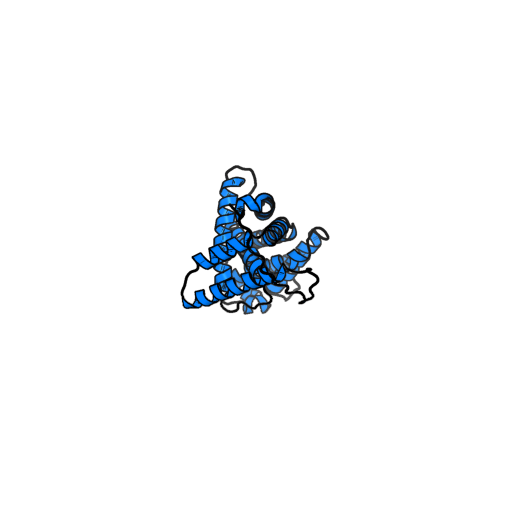ATOM 1776 C CA . THR A 1 242 ? -2.905 9.053 -12.564 1.00 94.69 242 THR A CA 1
ATOM 1777 C C . THR A 1 242 ? -1.622 8.276 -12.838 1.00 94.69 242 THR A C 1
ATOM 1779 O O . THR A 1 242 ? -1.138 8.298 -13.978 1.00 94.69 242 THR A O 1
ATOM 1782 N N . ILE A 1 243 ? -1.075 7.584 -11.829 1.00 94.50 243 ILE A N 1
ATOM 1783 C CA . ILE A 1 243 ? 0.086 6.703 -11.991 1.00 94.50 243 ILE A CA 1
ATOM 1784 C C . ILE A 1 243 ? -0.230 5.612 -13.004 1.00 94.50 243 ILE A C 1
ATOM 1786 O O . ILE A 1 243 ? 0.530 5.456 -13.955 1.00 94.50 243 ILE A O 1
ATOM 1790 N N . GLY A 1 244 ? -1.343 4.899 -12.855 1.00 93.38 244 GLY A N 1
ATOM 1791 C CA . GLY A 1 244 ? -1.715 3.823 -13.766 1.00 93.38 244 GLY A CA 1
ATOM 1792 C C . GLY A 1 244 ? -1.902 4.313 -15.207 1.00 93.38 244 GLY A C 1
ATOM 1793 O O . GLY A 1 244 ? -1.308 3.763 -16.133 1.00 93.38 244 GLY A O 1
ATOM 1794 N N . ALA A 1 245 ? -2.604 5.437 -15.409 1.00 93.38 245 ALA A N 1
ATOM 1795 C CA . ALA A 1 245 ? -2.783 6.055 -16.732 1.00 93.38 245 ALA A CA 1
ATOM 1796 C C . ALA A 1 245 ? -1.489 6.591 -17.367 1.00 93.38 245 ALA A C 1
ATOM 1798 O O . ALA A 1 245 ? -1.405 6.742 -18.587 1.00 93.38 245 ALA A O 1
ATOM 1799 N N . ASN A 1 246 ? -0.467 6.882 -16.561 1.00 93.88 246 ASN A N 1
ATOM 1800 C CA . ASN A 1 246 ? 0.801 7.449 -17.018 1.00 93.88 246 ASN A CA 1
ATOM 1801 C C . ASN A 1 246 ? 2.006 6.599 -16.602 1.00 93.88 246 ASN A C 1
ATOM 1803 O O . ASN A 1 246 ? 3.112 7.131 -16.464 1.00 93.88 246 ASN A O 1
ATOM 1807 N N . TYR A 1 247 ? 1.812 5.287 -16.445 1.00 91.44 247 TYR A N 1
ATOM 1808 C CA . TYR A 1 247 ? 2.790 4.390 -15.827 1.00 91.44 247 TYR A CA 1
ATOM 1809 C C . TYR A 1 247 ? 4.163 4.479 -16.495 1.00 91.44 247 TYR A C 1
ATOM 1811 O O . TYR A 1 247 ? 5.186 4.682 -15.840 1.00 91.44 247 TYR A O 1
ATOM 1819 N N . SER A 1 248 ? 4.189 4.454 -17.829 1.00 85.88 248 SER A N 1
ATOM 1820 C CA . SER A 1 248 ? 5.423 4.580 -18.609 1.00 85.88 248 SER A CA 1
ATOM 1821 C C . SER A 1 248 ? 6.165 5.901 -18.370 1.00 85.88 248 SER A C 1
ATOM 1823 O O . SER A 1 248 ? 7.390 5.928 -18.336 1.00 85.88 248 SER A O 1
ATOM 1825 N N . LYS A 1 249 ? 5.456 7.005 -18.129 1.00 84.88 249 LYS A N 1
ATOM 1826 C CA . LYS A 1 249 ? 6.058 8.332 -17.908 1.00 84.88 249 LYS A CA 1
ATOM 1827 C C . LYS A 1 249 ? 6.545 8.550 -16.475 1.00 84.88 249 LYS A C 1
ATOM 1829 O O . LYS A 1 249 ? 7.314 9.489 -16.238 1.00 84.88 249 LYS A O 1
ATOM 1834 N N . LEU A 1 250 ? 6.036 7.767 -15.527 1.00 85.06 250 LEU A N 1
ATOM 1835 C CA . LEU A 1 250 ? 6.277 7.940 -14.094 1.00 85.06 250 LEU A CA 1
ATOM 1836 C C . LEU A 1 250 ? 7.223 6.877 -13.528 1.00 85.06 250 LEU A C 1
ATOM 1838 O O . LEU A 1 250 ? 8.075 7.218 -12.712 1.00 85.06 250 LEU A O 1
ATOM 1842 N N . VAL A 1 251 ? 7.143 5.637 -14.017 1.00 79.12 251 VAL A N 1
ATOM 1843 C CA . VAL A 1 251 ? 7.922 4.488 -13.520 1.00 79.12 251 VAL A CA 1
ATOM 1844 C C . VAL A 1 251 ? 9.076 4.112 -14.464 1.00 79.12 251 VAL A C 1
ATOM 1846 O O . VAL A 1 251 ? 10.176 3.777 -14.020 1.00 79.12 251 VAL A O 1
ATOM 1849 N N . ILE A 1 252 ? 8.866 4.212 -15.782 1.00 66.19 252 ILE A N 1
ATOM 1850 C CA . ILE A 1 252 ? 9.886 3.844 -16.787 1.00 66.19 252 ILE A CA 1
ATOM 1851 C C . ILE A 1 252 ? 10.838 5.017 -17.096 1.00 66.19 252 ILE A C 1
ATOM 1853 O O . ILE A 1 252 ? 11.979 4.786 -17.495 1.00 66.19 252 ILE A O 1
ATOM 1857 N N . GLY A 1 253 ? 10.388 6.258 -16.872 1.00 55.22 253 GLY A N 1
ATOM 1858 C CA . GLY A 1 253 ? 11.156 7.486 -17.125 1.00 55.22 253 GLY A CA 1
ATOM 1859 C C . GLY A 1 253 ? 12.276 7.790 -16.140 1.00 55.22 253 GLY A C 1
ATOM 1860 O O . GLY A 1 253 ? 12.480 7.039 -15.154 1.00 55.22 253 GLY A O 1
#

Mean predicted aligned error: 9.47 Å

Secondary structure (DSSP, 8-state):
----------------------HHHHHHHHHHHHHHHHHHHHHH--HHHHHHHHHHHHTSHHHHHHHHHHHH-HHHHHHHHHHHHHHHHHHHS-HHHHHHHHTPPTT---HHHHHHHHHHHHHHHHGGGS-HHHHHHHHHHHHHHHHHTBSSS-HHHHHS--HHHHHHHB-TTTTS-HHHHHHHHHHHHHHHHHHHT-SS--GGGHHHHHHHHHHHHHHHHHHHIIIIITTTSS-GGGHHHHHHHTHIIIII-

Sequence (253 aa):
MGTGGFGGGSGSLGGGGAGSAGSGGSLLRAITYLRDIARMLTADGDQARLTREINALLRERGRAGFMAGLFQDPFATTLLDRLIELSRAMQGQRWSGILDQSGVAKGSGSITAYCDVAIDQALREHGDAVDERHIDRVGLAFRSFLATALAGDNLAVAERGDAAAVEVAFDRTRFADPNDIRRGFLGQIIAKSIVGESCIDLGASELSVERAANTIAAAIQQRFEEKFVRTRKAASGDLLATIGANYSKLVIG

Solvent-accessible surface area (backbone atoms only — not comparable to full-atom values): 14100 Å² total; per-residue (Å²): 142,88,87,85,80,90,84,88,82,91,82,82,88,82,80,89,76,81,92,71,81,76,67,61,63,58,51,55,50,54,50,51,50,50,47,51,49,32,50,48,36,80,76,74,66,57,64,68,57,56,35,51,52,54,50,52,51,52,56,36,71,70,48,37,52,51,52,21,49,43,31,50,26,60,51,47,48,50,54,51,50,49,52,49,51,48,30,58,44,61,75,80,48,56,53,60,61,52,35,57,75,64,65,35,60,90,82,60,29,17,53,55,53,48,45,52,46,53,50,55,47,43,48,65,76,50,50,89,68,47,58,74,84,40,49,64,36,45,53,48,14,52,49,54,42,58,56,64,32,30,54,76,98,39,68,64,46,34,63,69,28,40,32,66,58,34,51,71,36,45,34,60,78,78,42,59,52,62,66,55,49,53,31,46,42,48,7,28,36,49,27,38,55,61,50,66,77,39,99,56,90,57,68,89,24,45,64,54,46,41,51,30,24,34,55,51,23,46,54,34,50,51,48,46,41,62,68,23,41,75,65,68,73,42,59,84,86,46,48,46,47,50,42,20,79,37,34,65,73,48,67,62,96

pLDDT: mean 81.15, std 17.27, range [29.12, 96.31]

Foldseek 3Di:
DDDDDDDDDDDDDDDDDDPDDPPLVVLQVLLVVLLVVLVVCVVPNDLVVSLVSLLVVCPPPVNVLVLLVLLQQQLLLQLLVVLLVVLVCLVPHAQQVVCVVLVQPPQQLALVSSLVSSLVVSCVVQPPSGDPVNSVLLSQLSSVLQCVQFPDPVPVRNHVRDNVSCSVRGNSVCSHDSLSSQLLSQLSSSLSSSVVSHPDDSPPSSVSSSVSSSVLSVQLLVQCCVVDVVVVNDPSSCSSSVCSVCVCVRSVD